Protein AF-A0A838ZNZ5-F1 (afdb_monomer_lite)

Secondary structure (DSSP, 8-state):
-------SS--SSS-----------STT-SSPSSEEEHHHHHHHHHHHHHHHHHTT--------TTS-TTSPPSSEEEEE-SSSEEEEEE-TTT-------S---HHHHHHHHHHHHHHHHT-EEEEHHHHHHHHHHTHHHHHHTTTSTT-S--EEEEESSSEEESSHHHHHHHHHHHTT---EEEEEPPHHHHHHHHTT--

Structure (mmCIF, N/CA/C/O backbone):
data_AF-A0A838ZNZ5-F1
#
_entry.id   AF-A0A838ZNZ5-F1
#
loop_
_atom_site.group_PDB
_atom_site.id
_atom_site.type_symbol
_atom_site.label_atom_id
_atom_site.label_alt_id
_atom_site.label_comp_id
_atom_site.label_asym_id
_atom_site.label_entity_id
_atom_site.label_seq_id
_atom_site.pdbx_PDB_ins_code
_atom_site.Cartn_x
_atom_site.Cartn_y
_atom_site.Cartn_z
_atom_site.occupancy
_atom_site.B_iso_or_equiv
_atom_site.auth_seq_id
_atom_site.auth_comp_id
_atom_site.auth_asym_id
_atom_site.auth_atom_id
_atom_site.pdbx_PDB_model_num
ATOM 1 N N . MET A 1 1 ? 36.586 -83.125 2.949 1.00 43.47 1 MET A N 1
ATOM 2 C CA . MET A 1 1 ? 37.459 -81.926 2.937 1.00 43.47 1 MET A CA 1
ATOM 3 C C . MET A 1 1 ? 36.991 -80.976 1.848 1.00 43.47 1 MET A C 1
ATOM 5 O O . MET A 1 1 ? 36.587 -81.455 0.801 1.00 43.47 1 MET A O 1
ATOM 9 N N . LYS A 1 2 ? 37.158 -79.673 2.108 1.00 38.00 2 LYS A N 1
ATOM 10 C CA . LYS A 1 2 ? 36.844 -78.477 1.300 1.00 38.00 2 LYS A CA 1
ATOM 11 C C . LYS A 1 2 ? 35.497 -77.804 1.603 1.00 38.00 2 LYS A C 1
ATOM 13 O O . LYS A 1 2 ? 34.422 -78.339 1.381 1.00 38.00 2 LYS A O 1
ATOM 18 N N . LYS A 1 3 ? 35.682 -76.616 2.189 1.00 49.19 3 LYS A N 1
ATOM 19 C CA . LYS A 1 3 ? 34.755 -75.519 2.468 1.00 49.19 3 LYS A CA 1
ATOM 20 C C . LYS A 1 3 ? 34.275 -74.874 1.157 1.00 49.19 3 LYS A C 1
ATOM 22 O O . LYS A 1 3 ? 34.843 -75.172 0.111 1.00 49.19 3 LYS A O 1
ATOM 27 N N . ILE A 1 4 ? 33.382 -73.891 1.320 1.00 55.28 4 ILE A N 1
ATOM 28 C CA . ILE A 1 4 ? 32.954 -72.789 0.426 1.00 55.28 4 ILE A CA 1
ATOM 29 C C . ILE A 1 4 ? 31.447 -72.941 0.160 1.00 55.28 4 ILE A C 1
ATOM 31 O O . ILE A 1 4 ? 31.016 -73.969 -0.330 1.00 55.28 4 ILE A O 1
ATOM 35 N N . GLY A 1 5 ? 30.579 -71.992 0.488 1.00 50.53 5 GLY A N 1
ATOM 36 C CA . GLY A 1 5 ? 30.805 -70.654 1.001 1.00 50.53 5 GLY A CA 1
ATOM 37 C C . GLY A 1 5 ? 29.469 -70.039 1.404 1.00 50.53 5 GLY A C 1
ATOM 38 O O . GLY A 1 5 ? 28.451 -70.223 0.748 1.00 50.53 5 GLY A O 1
ATOM 39 N N . ILE A 1 6 ? 29.531 -69.353 2.537 1.00 54.78 6 ILE A N 1
ATOM 40 C CA . ILE A 1 6 ? 28.653 -68.289 3.017 1.00 54.78 6 ILE A CA 1
ATOM 41 C C . ILE A 1 6 ? 28.112 -67.450 1.850 1.00 54.78 6 ILE A C 1
ATOM 43 O O . ILE A 1 6 ? 28.908 -67.050 1.010 1.00 54.78 6 ILE A O 1
ATOM 47 N N . LEU A 1 7 ? 26.810 -67.143 1.853 1.00 51.28 7 LEU A N 1
ATOM 48 C CA . LEU A 1 7 ? 26.233 -65.791 1.707 1.00 51.28 7 LEU A CA 1
ATOM 49 C C . LEU A 1 7 ? 24.768 -65.909 1.267 1.00 51.28 7 LEU A C 1
ATOM 51 O O . LEU A 1 7 ? 24.500 -65.990 0.081 1.00 51.28 7 LEU A O 1
ATOM 55 N N . PHE A 1 8 ? 23.820 -65.886 2.206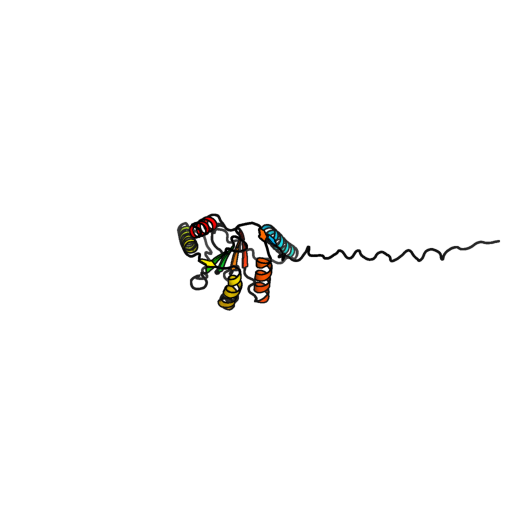 1.00 47.59 8 PHE A N 1
ATOM 56 C CA . PHE A 1 8 ? 22.449 -65.426 1.920 1.00 47.59 8 PHE A CA 1
ATOM 57 C C . PHE A 1 8 ? 21.722 -65.004 3.210 1.00 47.59 8 PHE A C 1
ATOM 59 O O . PHE A 1 8 ? 20.565 -65.333 3.438 1.00 47.59 8 PHE A O 1
ATOM 66 N N . PHE A 1 9 ? 22.421 -64.281 4.094 1.00 49.12 9 PHE A N 1
ATOM 67 C CA . PHE A 1 9 ? 21.831 -63.723 5.322 1.00 49.12 9 PHE A CA 1
ATOM 68 C C . PHE A 1 9 ? 22.155 -62.234 5.498 1.00 49.12 9 PHE A C 1
ATOM 70 O O . PHE A 1 9 ? 22.503 -61.763 6.575 1.00 49.12 9 PHE A O 1
ATOM 77 N N . GLY A 1 10 ? 22.066 -61.484 4.400 1.00 51.91 10 GLY A N 1
ATOM 78 C CA . GLY A 1 10 ? 22.351 -60.053 4.380 1.00 51.91 10 GLY A CA 1
ATOM 79 C C . GLY A 1 10 ? 21.658 -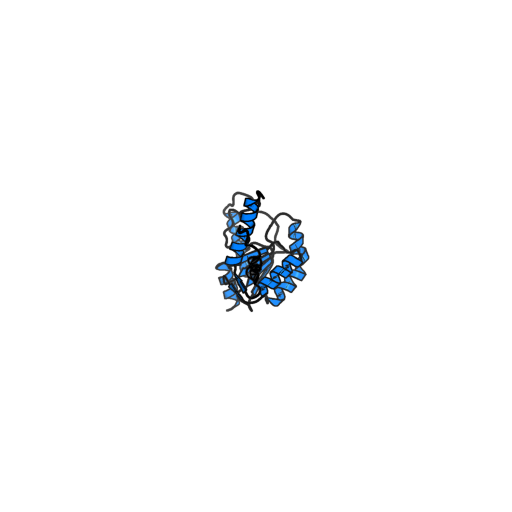59.355 3.220 1.00 51.91 10 GLY A C 1
ATOM 80 O O . GLY A 1 10 ? 22.320 -58.713 2.418 1.00 51.91 10 GLY A O 1
ATOM 81 N N . LEU A 1 11 ? 20.339 -59.526 3.091 1.00 50.16 11 LEU A N 1
ATOM 82 C CA . LEU A 1 11 ? 19.543 -58.778 2.113 1.00 50.16 11 LEU A CA 1
ATOM 83 C C . LEU A 1 11 ? 18.179 -58.337 2.675 1.00 50.16 11 LEU A C 1
ATOM 85 O O . LEU A 1 11 ? 17.177 -58.369 1.974 1.00 50.16 11 LEU A O 1
ATOM 89 N N . ILE A 1 12 ? 18.129 -57.945 3.955 1.00 53.66 12 ILE A N 1
ATOM 90 C CA . ILE A 1 12 ? 16.943 -57.310 4.574 1.00 53.66 12 ILE A CA 1
ATOM 91 C C . ILE A 1 12 ? 17.367 -56.087 5.410 1.00 53.66 12 ILE A C 1
ATOM 93 O O . ILE A 1 12 ? 16.885 -55.861 6.511 1.00 53.66 12 ILE A O 1
ATOM 97 N N . PHE A 1 13 ? 18.324 -55.299 4.914 1.00 50.09 13 PHE A N 1
ATOM 98 C CA . PHE A 1 13 ? 18.691 -54.013 5.533 1.00 50.09 13 PHE A CA 1
ATOM 99 C C . PHE A 1 13 ? 18.934 -52.895 4.515 1.00 50.09 13 PHE A C 1
ATOM 101 O O . PHE A 1 13 ? 19.604 -51.907 4.798 1.00 50.09 13 PHE A O 1
ATOM 108 N N . LEU A 1 14 ? 18.361 -53.027 3.321 1.00 47.03 14 LEU A N 1
ATOM 109 C CA . LEU A 1 14 ? 18.323 -51.950 2.344 1.00 47.03 14 LEU A CA 1
ATOM 110 C C . LEU A 1 14 ? 16.853 -51.624 2.102 1.00 47.03 14 LEU A C 1
ATOM 112 O O . LEU A 1 14 ? 16.110 -52.505 1.685 1.00 47.03 14 LEU A O 1
ATOM 116 N N . LEU A 1 15 ? 16.487 -50.361 2.352 1.00 50.59 15 LEU A N 1
ATOM 117 C CA . LEU A 1 15 ? 15.186 -49.713 2.094 1.00 50.59 15 LEU A CA 1
ATOM 118 C C . LEU A 1 15 ? 14.243 -49.494 3.297 1.00 50.59 15 LEU A C 1
ATOM 120 O O . LEU A 1 15 ? 13.029 -49.574 3.148 1.00 50.59 15 LEU A O 1
ATOM 124 N N . SER A 1 16 ? 14.767 -49.075 4.456 1.00 47.41 16 SER A N 1
ATOM 125 C CA . SER A 1 16 ? 13.993 -48.185 5.353 1.00 47.41 16 SER A CA 1
ATOM 126 C C . SER A 1 16 ? 14.576 -46.769 5.461 1.00 47.41 16 SER A C 1
ATOM 128 O O . SER A 1 16 ? 14.276 -46.038 6.403 1.00 47.41 16 SER A O 1
ATOM 130 N N . CYS A 1 17 ? 15.343 -46.329 4.459 1.00 47.72 17 CYS A N 1
ATOM 131 C CA . CYS A 1 17 ? 15.371 -44.905 4.138 1.00 47.72 17 CYS A CA 1
ATOM 132 C C . CYS A 1 17 ? 14.057 -44.583 3.427 1.00 47.72 17 CYS A C 1
ATOM 134 O O . CYS A 1 17 ? 14.028 -44.418 2.209 1.00 47.72 17 CYS A O 1
ATOM 136 N N . GLN A 1 18 ? 12.957 -44.508 4.182 1.00 53.22 18 GLN A N 1
ATOM 137 C CA . GLN A 1 18 ? 11.945 -43.554 3.768 1.00 53.22 18 GLN A CA 1
ATOM 138 C C . GLN A 1 18 ? 12.670 -42.207 3.763 1.00 53.22 18 GLN A C 1
ATOM 140 O O . GLN A 1 18 ? 13.319 -41.886 4.769 1.00 53.22 18 GLN A O 1
ATOM 145 N N . PRO A 1 19 ? 12.660 -41.441 2.658 1.00 44.56 19 PRO A N 1
ATOM 146 C CA . PRO A 1 19 ? 12.956 -40.033 2.798 1.00 44.56 19 PRO A CA 1
ATOM 147 C C . PRO A 1 19 ? 12.036 -39.574 3.920 1.00 44.56 19 PRO A C 1
ATOM 149 O O . PRO A 1 19 ? 10.831 -39.818 3.876 1.00 44.56 19 PRO A O 1
ATOM 152 N N . LYS A 1 20 ? 12.627 -39.019 4.978 1.00 43.28 20 LYS A N 1
ATOM 153 C CA . LYS A 1 20 ? 11.873 -38.180 5.891 1.00 43.28 20 LYS A CA 1
ATOM 154 C C . LYS A 1 20 ? 11.232 -37.188 4.934 1.00 43.28 20 LYS A C 1
ATOM 156 O O . LYS A 1 20 ? 11.967 -36.402 4.333 1.00 43.28 20 LYS A O 1
ATOM 161 N N . GLU A 1 21 ? 9.938 -37.340 4.653 1.00 40.84 21 GLU A N 1
ATOM 162 C CA . GLU A 1 21 ? 9.184 -36.272 4.031 1.00 40.84 21 GLU A CA 1
ATOM 163 C C . GLU A 1 21 ? 9.493 -35.113 4.957 1.00 40.84 21 GLU A C 1
ATOM 165 O O . GLU A 1 21 ? 9.133 -35.121 6.136 1.00 40.84 21 GLU A O 1
ATOM 170 N N . ALA A 1 22 ? 10.354 -34.211 4.479 1.00 38.22 22 ALA A N 1
ATOM 171 C CA . ALA A 1 22 ? 10.434 -32.904 5.062 1.00 38.22 22 ALA A CA 1
ATOM 172 C C . ALA A 1 22 ? 8.980 -32.485 5.031 1.00 38.22 22 ALA A C 1
ATOM 174 O O . ALA A 1 22 ? 8.397 -32.414 3.948 1.00 38.22 22 ALA A O 1
ATOM 175 N N . THR A 1 23 ? 8.371 -32.385 6.205 1.00 38.97 23 THR A N 1
ATOM 176 C CA . THR A 1 23 ? 7.084 -31.753 6.344 1.00 38.97 23 THR A CA 1
ATOM 177 C C . THR A 1 23 ? 7.283 -30.401 5.681 1.00 38.97 23 THR A C 1
ATOM 179 O O . THR A 1 23 ? 7.946 -29.512 6.209 1.00 38.97 23 THR A O 1
ATOM 182 N N . VAL A 1 24 ? 6.813 -30.286 4.437 1.00 40.84 24 VAL A N 1
ATOM 183 C CA . VAL A 1 24 ? 6.680 -29.031 3.702 1.00 40.84 24 VAL A CA 1
ATOM 184 C C . VAL A 1 24 ? 5.487 -28.325 4.348 1.00 40.84 24 VAL A C 1
ATOM 186 O O . VAL A 1 24 ? 4.489 -28.030 3.708 1.00 40.84 24 VAL A O 1
ATOM 189 N N . GLU A 1 25 ? 5.533 -28.181 5.668 1.00 41.16 25 GLU A N 1
ATOM 190 C CA . GLU A 1 25 ? 4.504 -27.567 6.480 1.00 41.16 25 GLU A CA 1
ATOM 191 C C . GLU A 1 25 ? 4.862 -26.083 6.532 1.00 41.16 25 GLU A C 1
ATOM 193 O O . GLU A 1 25 ? 5.754 -25.648 7.255 1.00 41.16 25 GLU A O 1
ATOM 198 N N . ASP A 1 26 ? 4.208 -25.328 5.651 1.00 42.53 26 ASP A N 1
ATOM 199 C CA . ASP A 1 26 ? 3.941 -23.888 5.746 1.00 42.53 26 ASP A CA 1
ATOM 200 C C . ASP A 1 26 ? 5.111 -22.885 5.771 1.00 42.53 26 ASP A C 1
ATOM 202 O O . ASP A 1 26 ? 4.876 -21.678 5.691 1.00 42.53 26 ASP A O 1
ATOM 206 N N . GLU A 1 27 ? 6.376 -23.309 5.777 1.00 42.09 27 GLU A N 1
ATOM 207 C CA . GLU A 1 27 ? 7.518 -22.377 5.853 1.00 42.09 27 GLU A CA 1
ATOM 208 C C . GLU A 1 27 ? 7.799 -21.552 4.578 1.00 42.09 27 GLU A C 1
ATOM 210 O O . GLU A 1 27 ? 8.634 -20.649 4.617 1.00 42.09 27 GLU A O 1
ATOM 215 N N . LYS A 1 28 ? 7.115 -21.802 3.451 1.00 53.56 28 LYS A N 1
ATOM 216 C CA . LYS A 1 28 ? 7.437 -21.157 2.155 1.00 53.56 28 LYS A CA 1
ATOM 217 C C . LYS A 1 28 ? 6.362 -20.273 1.529 1.00 53.56 28 LYS A C 1
ATOM 219 O O . LYS A 1 28 ? 6.663 -19.611 0.537 1.00 53.56 28 LYS A O 1
ATOM 224 N N . ASN A 1 29 ? 5.153 -20.215 2.077 1.00 64.56 29 ASN A N 1
ATOM 225 C CA . ASN A 1 29 ? 4.099 -19.389 1.489 1.00 64.56 29 ASN A CA 1
ATOM 226 C C . ASN A 1 29 ? 4.166 -17.984 2.087 1.00 64.56 29 ASN A C 1
ATOM 228 O O . ASN A 1 29 ? 3.619 -17.710 3.152 1.00 64.56 29 ASN A O 1
ATOM 232 N N . TYR A 1 30 ? 4.916 -17.115 1.413 1.00 69.12 30 TYR A N 1
ATOM 233 C CA . TYR A 1 30 ? 4.875 -15.680 1.642 1.00 69.12 30 TYR A CA 1
ATOM 234 C C . TYR A 1 30 ? 3.907 -15.043 0.628 1.00 69.12 30 TYR A C 1
ATOM 236 O O . TYR A 1 30 ? 4.048 -15.338 -0.561 1.00 69.12 30 TYR A O 1
ATOM 244 N N . PRO A 1 31 ? 2.968 -14.171 1.043 1.00 78.44 31 PRO A N 1
ATOM 245 C CA . PRO A 1 31 ? 2.694 -13.722 2.417 1.00 78.44 31 PRO A CA 1
ATOM 246 C C . PRO A 1 31 ? 2.065 -14.818 3.297 1.00 78.44 31 PRO A C 1
ATOM 248 O O . PRO A 1 31 ? 1.368 -15.693 2.794 1.00 78.44 31 PRO A O 1
ATOM 251 N N . ARG A 1 32 ? 2.280 -14.766 4.621 1.00 86.44 32 ARG A N 1
ATOM 252 C CA . ARG A 1 32 ? 1.659 -15.719 5.564 1.00 86.44 32 ARG A CA 1
ATOM 253 C C . ARG A 1 32 ? 0.189 -15.354 5.801 1.00 86.44 32 ARG A C 1
ATOM 255 O O . ARG A 1 32 ? -0.176 -14.182 5.786 1.00 86.44 32 ARG A O 1
ATOM 262 N N . LYS A 1 33 ? -0.654 -16.358 6.058 1.00 89.31 33 LYS A N 1
ATOM 263 C CA . LYS A 1 33 ? -2.107 -16.174 6.230 1.00 89.31 33 LYS A CA 1
ATOM 264 C C . LYS A 1 33 ? -2.516 -15.635 7.606 1.00 89.31 33 LYS A C 1
ATOM 266 O O . LYS A 1 33 ? -3.574 -15.037 7.732 1.00 89.31 33 LYS A O 1
ATOM 271 N N . ASP A 1 34 ? -1.733 -15.875 8.649 1.00 92.69 34 ASP A N 1
ATOM 272 C CA . ASP A 1 34 ? -2.053 -15.477 10.027 1.00 92.69 34 ASP A CA 1
ATOM 273 C C . ASP A 1 34 ? -1.499 -14.095 10.404 1.00 92.69 34 ASP A C 1
ATOM 275 O O . ASP A 1 34 ? -1.951 -13.489 11.378 1.00 92.69 34 ASP A O 1
ATOM 279 N N . ARG A 1 35 ? -0.499 -13.614 9.659 1.00 93.12 35 ARG A N 1
ATOM 280 C CA . ARG A 1 35 ? 0.153 -12.320 9.856 1.00 93.12 35 ARG A CA 1
ATOM 281 C C . ARG A 1 35 ? 0.919 -11.893 8.614 1.00 93.12 35 ARG A C 1
ATOM 283 O O . ARG A 1 35 ? 1.428 -12.718 7.865 1.00 93.12 35 ARG A O 1
ATOM 290 N N . PHE A 1 36 ? 1.136 -10.599 8.478 1.00 94.56 36 PHE A N 1
ATOM 291 C CA . PHE A 1 36 ? 2.032 -10.032 7.484 1.00 94.56 36 PHE A CA 1
ATOM 292 C C . PHE A 1 36 ? 3.158 -9.266 8.160 1.00 94.56 36 PHE A C 1
ATOM 294 O O . PHE A 1 36 ? 2.910 -8.545 9.121 1.00 94.56 36 PHE A O 1
ATOM 301 N N . ILE A 1 37 ? 4.387 -9.419 7.659 1.00 93.81 37 ILE A N 1
ATOM 302 C CA . ILE A 1 37 ? 5.571 -8.736 8.189 1.00 93.81 37 ILE A CA 1
ATOM 303 C C . ILE A 1 37 ? 6.280 -8.001 7.045 1.00 93.81 37 ILE A C 1
ATOM 305 O O . ILE A 1 37 ? 6.747 -8.638 6.095 1.00 93.81 37 ILE A O 1
ATOM 309 N N . VAL A 1 38 ? 6.374 -6.670 7.134 1.00 91.44 38 VAL A N 1
ATOM 310 C CA . VAL A 1 38 ? 6.959 -5.796 6.098 1.00 91.44 38 VAL A CA 1
ATOM 311 C C . VAL A 1 38 ? 8.448 -6.094 5.912 1.00 91.44 38 VAL A C 1
ATOM 313 O O . VAL A 1 38 ? 8.921 -6.232 4.786 1.00 91.44 38 VAL A O 1
ATOM 316 N N . SER A 1 39 ? 9.206 -6.258 6.995 1.00 90.56 39 SER A N 1
ATOM 317 C CA . SER A 1 39 ? 10.623 -6.626 6.914 1.00 90.56 39 SER A CA 1
ATOM 318 C C . SER A 1 39 ? 10.866 -8.020 6.306 1.00 90.56 39 SER A C 1
ATOM 320 O O . SER A 1 39 ? 11.874 -8.230 5.628 1.00 90.56 39 SER A O 1
ATOM 322 N N . GLU A 1 40 ? 9.952 -8.981 6.491 1.00 90.75 40 GLU A N 1
ATOM 323 C CA . GLU A 1 40 ? 9.990 -10.271 5.783 1.00 90.75 40 GLU A CA 1
ATOM 324 C C . GLU A 1 40 ? 9.664 -10.106 4.295 1.00 90.75 40 GLU A C 1
ATOM 326 O O . GLU A 1 40 ? 10.378 -10.685 3.478 1.00 90.75 40 GLU A O 1
ATOM 331 N N . ASN A 1 41 ? 8.686 -9.258 3.940 1.00 89.38 41 ASN A N 1
ATOM 332 C CA . ASN A 1 41 ? 8.362 -8.922 2.544 1.00 89.38 41 ASN A CA 1
ATOM 333 C C . ASN A 1 41 ? 9.600 -8.454 1.792 1.00 89.38 41 ASN A C 1
ATOM 335 O O . ASN A 1 41 ? 9.928 -8.951 0.720 1.00 89.38 41 ASN A O 1
ATOM 339 N N . ASN A 1 42 ? 10.294 -7.483 2.383 1.00 85.75 42 ASN A N 1
ATOM 340 C CA . ASN A 1 42 ? 11.424 -6.831 1.743 1.00 85.75 42 ASN A CA 1
ATOM 341 C C . ASN A 1 42 ? 12.568 -7.826 1.538 1.00 85.75 42 ASN A C 1
ATOM 343 O O . ASN A 1 42 ? 13.112 -7.907 0.443 1.00 85.75 42 ASN A O 1
ATOM 347 N N . ARG A 1 43 ? 12.857 -8.664 2.544 1.00 85.38 43 ARG A N 1
ATOM 348 C CA . ARG A 1 43 ? 13.848 -9.743 2.414 1.00 85.38 43 ARG A CA 1
ATOM 349 C C . ARG A 1 43 ? 13.465 -10.761 1.340 1.00 85.38 43 ARG A C 1
ATOM 351 O O . ARG A 1 43 ? 14.335 -11.223 0.604 1.00 85.38 43 ARG A O 1
ATOM 358 N N . TRP A 1 44 ? 12.184 -11.113 1.240 1.00 85.50 44 TRP A N 1
ATOM 359 C CA . TRP A 1 44 ? 11.687 -12.018 0.207 1.00 85.50 44 TRP A CA 1
ATOM 360 C C . TRP A 1 44 ? 11.835 -11.409 -1.196 1.00 85.50 44 TRP A C 1
ATOM 362 O O . TRP A 1 44 ? 12.417 -12.049 -2.073 1.00 85.50 44 TRP A O 1
ATOM 372 N N . LEU A 1 45 ? 11.429 -10.151 -1.391 1.00 81.50 45 LEU A N 1
ATOM 373 C CA . LEU A 1 45 ? 11.612 -9.419 -2.650 1.00 81.50 45 LEU A CA 1
ATOM 374 C C . LEU A 1 45 ? 13.093 -9.292 -3.035 1.00 81.50 45 LEU A C 1
ATOM 376 O O . LEU A 1 45 ? 13.452 -9.547 -4.186 1.00 81.50 45 LEU A O 1
ATOM 380 N N . ASP A 1 46 ? 13.963 -8.968 -2.077 1.00 79.94 46 ASP A N 1
ATOM 381 C CA . ASP A 1 46 ? 15.411 -8.903 -2.292 1.00 79.94 46 ASP A CA 1
ATOM 382 C C . ASP A 1 46 ? 15.975 -10.262 -2.722 1.00 79.94 46 ASP A C 1
ATOM 384 O O . ASP A 1 46 ? 16.814 -10.330 -3.621 1.00 79.94 46 ASP A O 1
ATOM 388 N N . SER A 1 47 ? 15.486 -11.363 -2.142 1.00 82.25 47 SER A N 1
ATOM 389 C CA . SER A 1 47 ? 15.912 -12.713 -2.526 1.00 82.25 47 SER A CA 1
ATOM 390 C C . SER A 1 47 ? 15.535 -13.060 -3.971 1.00 82.25 47 SER A C 1
ATOM 392 O O . SER A 1 47 ? 16.358 -13.613 -4.701 1.00 82.25 47 SER A O 1
ATOM 394 N N . ILE A 1 48 ? 14.336 -12.669 -4.419 1.00 80.88 48 ILE A N 1
ATOM 395 C CA . ILE A 1 48 ? 13.883 -12.857 -5.805 1.00 80.88 48 ILE A CA 1
ATOM 396 C C . ILE A 1 48 ? 14.747 -12.034 -6.754 1.00 80.88 48 ILE A C 1
ATOM 398 O O . ILE A 1 48 ? 15.204 -12.536 -7.782 1.00 80.88 48 ILE A O 1
ATOM 402 N N . LYS A 1 49 ? 14.991 -10.773 -6.393 1.00 79.06 49 LYS A N 1
ATOM 403 C CA . LYS A 1 49 ? 15.800 -9.848 -7.180 1.00 79.06 49 LYS A CA 1
ATOM 404 C C . LYS A 1 49 ? 17.228 -10.365 -7.351 1.00 79.06 49 LYS A C 1
ATOM 406 O O . LYS A 1 49 ? 17.735 -10.395 -8.469 1.00 79.06 49 LYS A O 1
ATOM 411 N N . ASN A 1 50 ? 17.854 -10.815 -6.267 1.00 79.50 50 ASN A N 1
ATOM 412 C CA . ASN A 1 50 ? 19.203 -11.378 -6.302 1.00 79.50 50 ASN A CA 1
ATOM 413 C C . ASN A 1 50 ? 19.250 -12.659 -7.146 1.00 79.50 50 ASN A C 1
ATOM 415 O O . ASN A 1 50 ? 20.102 -12.777 -8.018 1.00 79.50 50 ASN A O 1
ATOM 419 N N . ALA A 1 51 ? 18.273 -13.558 -6.992 1.00 82.31 51 ALA A N 1
ATOM 420 C CA . ALA A 1 51 ? 18.191 -14.771 -7.805 1.00 82.31 51 ALA A CA 1
ATOM 421 C C . ALA A 1 51 ? 17.999 -14.488 -9.309 1.00 82.31 51 ALA A C 1
ATOM 423 O O . ALA A 1 51 ? 18.411 -15.291 -10.148 1.00 82.31 51 ALA A O 1
ATOM 424 N N . ALA A 1 52 ? 17.355 -13.376 -9.670 1.00 79.94 52 ALA A N 1
ATOM 425 C CA . ALA A 1 52 ? 17.240 -12.935 -11.057 1.00 79.94 52 ALA A CA 1
ATOM 426 C C . ALA A 1 52 ? 18.565 -12.366 -11.591 1.00 79.94 52 ALA A C 1
ATOM 428 O O . ALA A 1 52 ? 18.968 -12.725 -12.700 1.00 79.94 52 ALA A O 1
ATOM 429 N N . PHE A 1 53 ? 19.274 -11.557 -10.795 1.00 78.06 53 PHE A N 1
ATOM 430 C CA . PHE A 1 53 ? 20.615 -11.075 -11.145 1.00 78.06 53 PHE A CA 1
ATOM 431 C C . PHE A 1 53 ? 21.612 -12.219 -11.332 1.00 78.06 53 PHE A C 1
ATOM 433 O O . PHE A 1 53 ? 22.356 -12.215 -12.311 1.00 78.06 53 PHE A O 1
ATOM 440 N N . ASP A 1 54 ? 21.574 -13.237 -10.471 1.00 80.94 54 ASP A N 1
ATOM 441 C CA . ASP A 1 54 ? 22.421 -14.432 -10.589 1.00 80.94 54 ASP A CA 1
ATOM 442 C C . ASP A 1 54 ? 22.173 -15.198 -11.901 1.00 80.94 54 ASP A C 1
ATOM 444 O O . ASP A 1 54 ? 23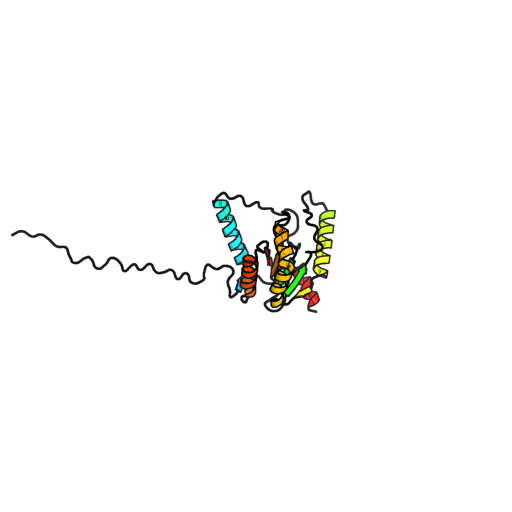.053 -15.893 -12.408 1.00 80.94 54 ASP A O 1
ATOM 448 N N . LYS A 1 55 ? 20.978 -15.052 -12.488 1.00 82.75 55 LYS A N 1
ATOM 449 C CA . LYS A 1 55 ? 20.603 -15.618 -13.794 1.00 82.75 55 LYS A CA 1
ATOM 450 C C . LYS A 1 55 ? 20.917 -14.692 -14.975 1.00 82.75 55 LYS A C 1
ATOM 452 O O . LYS A 1 55 ? 20.540 -15.010 -16.100 1.00 82.75 55 LYS A O 1
ATOM 457 N N . GLY A 1 56 ? 21.577 -13.559 -14.739 1.00 75.19 56 GLY A N 1
ATOM 458 C CA . GLY A 1 56 ? 21.907 -12.572 -15.767 1.00 75.19 56 GLY A CA 1
ATOM 459 C C . GLY A 1 56 ? 20.700 -11.795 -16.296 1.00 75.19 56 GLY A C 1
ATOM 460 O O . GLY A 1 56 ? 20.778 -11.222 -17.380 1.00 75.19 56 GLY A O 1
ATOM 461 N N . LEU A 1 57 ? 19.576 -11.780 -15.569 1.00 73.38 57 LEU A N 1
ATOM 462 C CA . LEU A 1 57 ? 18.429 -10.947 -15.919 1.00 73.38 57 LEU A CA 1
ATOM 463 C C . LEU A 1 57 ? 18.685 -9.525 -15.411 1.00 73.38 57 LEU A C 1
ATOM 465 O O . LEU A 1 57 ? 18.765 -9.295 -14.203 1.00 73.38 57 LEU A O 1
ATOM 469 N N . GLU A 1 58 ? 18.794 -8.563 -16.326 1.00 56.88 58 GLU A N 1
ATOM 470 C CA . GLU A 1 58 ? 18.810 -7.147 -15.964 1.00 56.88 58 GLU A CA 1
ATOM 471 C C . GLU A 1 58 ? 17.421 -6.741 -15.463 1.00 56.88 58 GLU A C 1
ATOM 473 O O . GLU A 1 58 ? 16.487 -6.526 -16.234 1.00 56.88 58 GLU A O 1
ATOM 478 N N . ILE A 1 59 ? 17.271 -6.634 -14.144 1.00 57.66 59 ILE A N 1
ATOM 479 C CA . ILE A 1 59 ? 16.150 -5.900 -13.567 1.00 57.66 59 ILE A CA 1
ATOM 480 C C . ILE A 1 59 ? 16.543 -4.427 -13.629 1.00 57.66 59 ILE A C 1
ATOM 482 O O . ILE A 1 59 ? 17.389 -3.990 -12.846 1.00 57.66 59 ILE A O 1
ATOM 486 N N . GLU A 1 60 ? 15.946 -3.668 -14.556 1.00 45.62 60 GLU A N 1
ATOM 487 C CA . GLU A 1 60 ? 16.089 -2.210 -14.598 1.00 45.62 60 GLU A CA 1
ATOM 488 C C . GLU A 1 60 ? 15.685 -1.634 -13.239 1.00 45.62 60 GLU A C 1
ATOM 490 O O . GLU A 1 60 ? 14.510 -1.472 -12.896 1.00 45.62 60 GLU A O 1
ATOM 495 N N . GLN A 1 61 ? 16.690 -1.318 -12.433 1.00 40.25 61 GLN A N 1
ATOM 496 C CA . GLN A 1 61 ? 16.491 -0.642 -11.177 1.00 40.25 61 GLN A CA 1
ATOM 497 C C . GLN A 1 61 ? 16.297 0.835 -11.511 1.00 40.25 61 GLN A C 1
ATOM 499 O O . GLN A 1 61 ? 17.246 1.619 -11.479 1.00 40.25 61 GLN A O 1
ATOM 504 N N . LYS A 1 62 ? 15.056 1.238 -11.813 1.00 36.81 62 LYS A N 1
ATOM 505 C CA . LYS A 1 62 ? 14.658 2.648 -11.715 1.00 36.81 62 LYS A CA 1
ATOM 506 C C . LYS A 1 62 ? 14.717 3.044 -10.241 1.00 36.81 62 LYS A C 1
ATOM 508 O O . LYS A 1 62 ? 13.710 3.150 -9.550 1.00 36.81 62 LYS A O 1
ATOM 513 N N . THR A 1 63 ? 15.931 3.217 -9.730 1.00 32.47 63 THR A N 1
ATOM 514 C CA . THR A 1 63 ? 16.158 4.001 -8.528 1.00 32.47 63 THR A CA 1
ATOM 515 C C . THR A 1 63 ? 15.693 5.401 -8.888 1.00 32.47 63 THR A C 1
ATOM 517 O O . THR A 1 63 ? 16.333 6.086 -9.681 1.00 32.47 63 THR A O 1
ATOM 520 N N . LEU A 1 64 ? 14.545 5.813 -8.351 1.00 34.78 64 LEU A N 1
ATOM 521 C CA . LEU A 1 64 ? 14.139 7.214 -8.321 1.00 34.78 64 LEU A CA 1
ATOM 522 C C . LEU A 1 64 ? 15.159 7.954 -7.440 1.00 34.78 64 LEU A C 1
ATOM 524 O O . LEU A 1 64 ? 14.922 8.220 -6.265 1.00 34.78 64 LEU A O 1
ATOM 528 N N . ARG A 1 65 ? 16.364 8.198 -7.968 1.00 32.38 65 ARG A N 1
ATOM 529 C CA . ARG A 1 65 ? 17.372 9.033 -7.319 1.00 32.38 65 ARG A CA 1
ATOM 530 C C . ARG A 1 65 ? 16.798 10.443 -7.261 1.00 32.38 65 ARG A C 1
ATOM 532 O O . ARG A 1 65 ? 16.748 11.120 -8.279 1.00 32.38 65 ARG A O 1
ATOM 539 N N . GLY A 1 66 ? 16.400 10.866 -6.064 1.00 36.00 66 GLY A N 1
ATOM 540 C CA . GLY A 1 66 ? 16.201 12.279 -5.754 1.00 36.00 66 GLY A CA 1
ATOM 541 C C . GLY A 1 66 ? 14.848 12.674 -5.163 1.00 36.00 66 GLY A C 1
ATOM 542 O O . GLY A 1 66 ? 14.716 13.816 -4.740 1.00 36.00 66 GLY A O 1
ATOM 543 N N . ILE A 1 67 ? 13.881 11.760 -5.042 1.00 42.03 67 ILE A N 1
ATOM 544 C CA . ILE A 1 67 ? 12.661 12.022 -4.264 1.00 42.03 67 ILE A CA 1
ATOM 545 C C . ILE A 1 67 ? 12.858 11.424 -2.857 1.00 42.03 67 ILE A C 1
ATOM 547 O O . ILE A 1 67 ? 13.118 10.224 -2.756 1.00 42.03 67 ILE A O 1
ATOM 551 N N . PRO A 1 68 ? 12.799 12.224 -1.773 1.00 48.59 68 PRO A N 1
ATOM 552 C CA . PRO A 1 68 ? 12.865 11.719 -0.400 1.00 48.59 68 PRO A CA 1
ATOM 553 C C . PRO A 1 68 ? 11.899 10.549 -0.147 1.00 48.59 68 PRO A C 1
ATOM 555 O O . PRO A 1 68 ? 10.800 10.516 -0.696 1.00 48.59 68 PRO A O 1
ATOM 558 N N . SER A 1 69 ? 12.281 9.595 0.708 1.00 55.06 69 SER A N 1
ATOM 559 C CA . SER A 1 69 ? 11.475 8.391 1.006 1.00 55.06 69 SER A CA 1
ATOM 560 C C . SER A 1 69 ? 10.083 8.681 1.570 1.00 55.06 69 SER A C 1
ATOM 562 O O . SER A 1 69 ? 9.239 7.790 1.630 1.00 55.06 69 SER A O 1
ATOM 564 N N . ASP A 1 70 ? 9.866 9.917 2.010 1.00 55.09 70 ASP A N 1
ATOM 565 C CA . ASP A 1 70 ? 8.655 10.363 2.686 1.00 55.09 70 ASP A CA 1
ATOM 566 C C . ASP A 1 70 ? 7.535 10.710 1.698 1.00 55.09 70 ASP A C 1
ATOM 568 O O . ASP A 1 70 ? 6.398 10.916 2.107 1.00 55.09 70 ASP A O 1
ATOM 572 N N . PHE A 1 71 ? 7.823 10.788 0.397 1.00 61.56 71 PHE A N 1
ATOM 573 C CA . PHE A 1 71 ? 6.808 11.082 -0.607 1.00 61.56 71 PHE A CA 1
ATOM 574 C C . PHE A 1 71 ? 5.986 9.836 -0.948 1.00 61.56 71 PHE A C 1
ATOM 576 O O . PHE A 1 71 ? 6.516 8.742 -1.145 1.00 61.56 71 PHE A O 1
ATOM 583 N N . VAL A 1 72 ? 4.665 10.008 -1.047 1.00 62.97 72 VAL A N 1
ATOM 584 C CA . VAL A 1 72 ? 3.762 8.941 -1.490 1.00 62.97 72 VAL A CA 1
ATOM 585 C C . VAL A 1 72 ? 4.110 8.525 -2.908 1.00 62.97 72 VAL A C 1
ATOM 587 O O . VAL A 1 72 ? 4.005 9.321 -3.841 1.00 62.97 72 VAL A O 1
ATOM 590 N N . SER A 1 73 ? 4.455 7.256 -3.076 1.00 62.44 73 SER A N 1
ATOM 591 C CA . SER A 1 73 ? 4.474 6.598 -4.375 1.00 62.44 73 SER A CA 1
ATOM 592 C C . SER A 1 73 ? 3.138 5.891 -4.617 1.00 62.44 73 SER A C 1
ATOM 594 O O . SER A 1 73 ? 2.542 5.328 -3.695 1.00 62.44 73 SER A O 1
ATOM 596 N N . GLY A 1 74 ? 2.661 5.924 -5.862 1.00 66.56 74 GLY A N 1
ATOM 597 C CA . GLY A 1 74 ? 1.420 5.269 -6.285 1.00 66.56 74 GLY A CA 1
ATOM 598 C C . GLY A 1 74 ? 0.244 6.218 -6.535 1.00 66.56 74 GLY A C 1
ATOM 599 O O . GLY A 1 74 ? 0.171 7.324 -5.998 1.00 66.56 74 GLY A O 1
ATOM 600 N N . LYS A 1 75 ? -0.687 5.763 -7.382 1.00 78.94 75 LYS A N 1
ATOM 601 C CA . LYS A 1 75 ? -1.954 6.450 -7.689 1.00 78.94 75 LYS A CA 1
ATOM 602 C C . LYS A 1 75 ? -3.008 6.178 -6.619 1.00 78.94 75 LYS A C 1
ATOM 604 O O . LYS A 1 75 ? -3.836 7.046 -6.355 1.00 78.94 75 LYS A O 1
ATOM 609 N N . PHE A 1 76 ? -2.939 5.005 -5.999 1.00 86.56 76 PHE A N 1
ATOM 610 C CA . PHE A 1 76 ? -3.787 4.563 -4.903 1.00 86.56 76 PHE A CA 1
ATOM 611 C C . PHE A 1 76 ? -2.915 4.293 -3.681 1.00 86.56 76 PHE A C 1
ATOM 613 O O . PHE A 1 76 ? -1.905 3.593 -3.774 1.00 86.56 76 PHE A O 1
ATOM 620 N N . HIS A 1 77 ? -3.292 4.853 -2.541 1.00 90.25 77 HIS A N 1
ATOM 621 C CA . HIS A 1 77 ? -2.532 4.747 -1.308 1.00 90.25 77 HIS A CA 1
ATOM 622 C C . HIS A 1 77 ? -3.454 4.342 -0.165 1.00 90.25 77 HIS A C 1
ATOM 624 O O . HIS A 1 77 ? -4.460 5.008 0.060 1.00 90.25 77 HIS A O 1
ATOM 630 N N . PHE A 1 78 ? -3.106 3.270 0.542 1.00 94.06 78 PHE A N 1
ATOM 631 C CA . PHE A 1 78 ? -3.807 2.782 1.724 1.00 94.06 78 PHE A CA 1
ATOM 632 C C . PHE A 1 78 ? -2.859 2.823 2.918 1.00 94.06 78 PHE A C 1
ATOM 634 O O . PHE A 1 78 ? -1.803 2.190 2.892 1.00 94.06 78 PHE A O 1
ATOM 641 N N . ILE A 1 79 ? -3.244 3.547 3.962 1.00 94.38 79 ILE A N 1
ATOM 642 C CA . ILE A 1 79 ? -2.565 3.572 5.256 1.00 94.38 79 ILE A CA 1
ATOM 643 C C . ILE A 1 79 ? -3.330 2.614 6.167 1.00 94.38 79 ILE A C 1
ATOM 645 O O . ILE A 1 79 ? -4.527 2.787 6.360 1.00 94.38 79 ILE A O 1
ATOM 649 N N . ILE A 1 80 ? -2.664 1.604 6.713 1.00 95.62 80 ILE A N 1
ATOM 650 C CA . ILE A 1 80 ? -3.267 0.598 7.591 1.00 95.62 80 ILE A CA 1
ATOM 651 C C . ILE A 1 80 ? -2.655 0.767 8.977 1.00 95.62 80 ILE A C 1
ATOM 653 O O . ILE A 1 80 ? -1.442 0.597 9.146 1.00 95.62 80 ILE A O 1
ATOM 657 N N . LEU A 1 81 ? -3.481 1.125 9.956 1.00 94.56 81 LEU A N 1
ATOM 658 C CA . LEU A 1 81 ? -3.030 1.318 11.331 1.00 94.56 81 LEU A CA 1
ATOM 659 C C . LEU A 1 81 ? -2.990 -0.014 12.075 1.00 94.56 81 LEU A C 1
ATOM 661 O O . LEU A 1 81 ? -1.984 -0.327 12.717 1.00 94.56 81 LEU A O 1
ATOM 665 N N . ASP A 1 82 ? -4.044 -0.805 11.909 1.00 93.00 82 ASP A N 1
ATOM 666 C CA . ASP A 1 82 ? -4.221 -2.129 12.493 1.00 93.00 82 ASP A CA 1
ATOM 667 C C . ASP A 1 82 ? -5.299 -2.919 11.724 1.00 93.00 82 ASP A C 1
ATOM 669 O O . ASP A 1 82 ? -5.535 -2.682 10.536 1.00 93.00 82 ASP A O 1
ATOM 673 N N . GLU A 1 83 ? -5.882 -3.934 12.363 1.00 90.44 83 GLU A N 1
ATOM 674 C CA . GLU A 1 83 ? -6.888 -4.809 11.766 1.00 90.44 83 GLU A CA 1
ATOM 675 C C . GLU A 1 83 ? -8.274 -4.155 11.605 1.00 90.44 83 GLU A C 1
ATOM 677 O O . GLU A 1 83 ? -9.133 -4.726 10.924 1.00 90.44 83 GLU A O 1
ATOM 682 N N . GLU A 1 84 ? -8.498 -2.981 12.196 1.00 89.12 84 GLU A N 1
ATOM 683 C CA . GLU A 1 84 ? -9.783 -2.276 12.218 1.00 89.12 84 GLU A CA 1
ATOM 684 C C . GLU A 1 84 ? -9.712 -0.948 11.454 1.00 89.12 84 GLU A C 1
ATOM 686 O O . GLU A 1 84 ? -10.611 -0.647 10.657 1.00 89.12 84 GLU A O 1
ATOM 691 N N . ASP A 1 85 ? -8.614 -0.210 11.623 1.00 91.69 85 ASP A N 1
ATOM 692 C CA . ASP A 1 85 ? -8.473 1.159 11.146 1.00 91.69 85 ASP A CA 1
ATOM 693 C C . ASP A 1 85 ? -7.558 1.283 9.924 1.00 91.69 85 ASP A C 1
ATOM 695 O O . ASP A 1 85 ? -6.378 0.905 9.916 1.00 91.69 85 ASP A O 1
ATOM 699 N N . ALA A 1 86 ? -8.103 1.895 8.873 1.00 94.88 86 ALA A N 1
ATOM 700 C CA . ALA A 1 86 ? -7.359 2.252 7.680 1.00 94.88 86 ALA A CA 1
ATOM 701 C C . ALA A 1 86 ? -7.818 3.593 7.096 1.00 94.88 86 ALA A C 1
ATOM 703 O O . ALA A 1 86 ? -8.935 4.069 7.297 1.00 94.88 86 ALA A O 1
ATOM 704 N N . PHE A 1 87 ? -6.926 4.196 6.323 1.00 94.69 87 PHE A N 1
ATOM 705 C CA . PHE A 1 87 ? -7.160 5.407 5.556 1.00 94.69 87 PHE A CA 1
ATOM 706 C C . PHE A 1 87 ? -6.766 5.159 4.110 1.00 94.69 87 PHE A C 1
ATOM 708 O O . PHE A 1 87 ? -5.945 4.294 3.802 1.00 94.69 87 PHE A O 1
ATOM 715 N N . TYR A 1 88 ? -7.336 5.935 3.204 1.00 91.75 88 TYR A N 1
ATOM 716 C CA . TYR A 1 88 ? -6.969 5.891 1.806 1.00 91.75 88 TYR A CA 1
ATOM 717 C C . TYR A 1 88 ? -6.853 7.275 1.203 1.00 91.75 88 TYR A C 1
ATOM 719 O O . TYR A 1 88 ? -7.394 8.269 1.688 1.00 91.75 88 TYR A O 1
ATOM 727 N N . TYR A 1 89 ? -6.163 7.297 0.077 1.00 87.06 89 TYR A N 1
ATOM 728 C CA . TYR A 1 89 ? -6.088 8.428 -0.807 1.00 87.06 89 TYR A CA 1
ATOM 729 C C . TYR A 1 89 ? -5.919 7.951 -2.250 1.00 87.06 89 TYR A C 1
ATOM 731 O O . TYR A 1 89 ? -5.227 6.965 -2.517 1.00 87.06 89 TYR A O 1
ATOM 739 N N . SER A 1 90 ? -6.530 8.661 -3.199 1.00 81.56 90 SER A N 1
ATOM 740 C CA . SER A 1 90 ? -6.397 8.355 -4.622 1.00 81.56 90 SER A CA 1
ATOM 741 C C . SER A 1 90 ? -6.175 9.607 -5.460 1.00 81.56 90 SER A C 1
ATOM 743 O O . SER A 1 90 ? -6.931 10.577 -5.393 1.00 81.56 90 SER A O 1
ATOM 745 N N . LYS A 1 91 ? -5.140 9.552 -6.301 1.00 73.81 91 LYS A N 1
ATOM 746 C CA . LYS A 1 91 ? -4.858 10.513 -7.376 1.00 73.81 91 LYS A CA 1
ATOM 747 C C . LYS A 1 91 ? -5.252 9.963 -8.742 1.00 73.81 91 LYS A C 1
ATOM 749 O O . LYS A 1 91 ? -4.907 10.595 -9.731 1.00 73.81 91 LYS A O 1
ATOM 754 N N . ALA A 1 92 ? -5.976 8.846 -8.845 1.00 67.06 92 ALA A N 1
ATOM 755 C CA . ALA A 1 92 ? -6.223 8.183 -10.131 1.00 67.06 92 ALA A CA 1
ATOM 756 C C . ALA A 1 92 ? -6.755 9.128 -11.229 1.00 67.06 92 ALA A C 1
ATOM 758 O O . ALA A 1 92 ? -6.303 9.080 -12.368 1.00 67.06 92 ALA A O 1
ATOM 759 N N . LYS A 1 93 ? -7.610 10.089 -10.851 1.00 58.75 93 LYS A N 1
ATOM 760 C CA . LYS A 1 93 ? 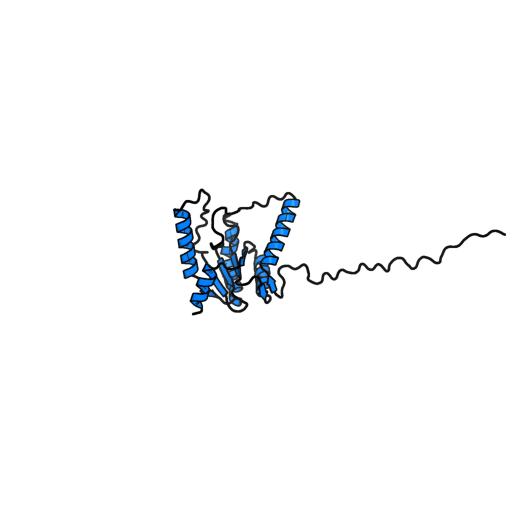-8.191 11.099 -11.757 1.00 58.75 93 LYS A CA 1
ATOM 761 C C . LYS A 1 93 ? -7.355 12.371 -11.951 1.00 58.75 93 LYS A C 1
ATOM 763 O O . LYS A 1 93 ? -7.721 13.224 -12.752 1.00 58.75 93 LYS A O 1
ATOM 768 N N . THR A 1 94 ? -6.294 12.560 -11.170 1.00 53.97 94 THR A N 1
ATOM 769 C CA . THR A 1 94 ? -5.544 13.828 -11.077 1.00 53.97 94 THR A CA 1
ATOM 770 C C . THR A 1 94 ? -4.031 13.667 -11.162 1.00 53.97 94 THR A C 1
ATOM 772 O O . THR A 1 94 ? -3.330 14.669 -11.065 1.00 53.97 94 THR A O 1
ATOM 775 N N . TYR A 1 95 ? -3.518 12.447 -11.332 1.00 53.88 95 TYR A N 1
ATOM 776 C CA . TYR A 1 95 ? -2.096 12.171 -11.498 1.00 53.88 95 TYR A CA 1
ATOM 777 C C . TYR A 1 95 ? -1.725 12.322 -12.976 1.00 53.88 95 TYR A C 1
ATOM 779 O O . TYR A 1 95 ? -2.004 11.411 -13.758 1.00 53.88 95 TYR A O 1
ATOM 787 N N . PRO A 1 96 ? -1.124 13.444 -13.412 1.00 51.62 96 PRO A N 1
ATOM 788 C CA . PRO A 1 96 ? -0.462 13.433 -14.698 1.00 51.62 96 PRO A CA 1
ATOM 789 C C . PRO A 1 96 ? 0.776 12.535 -14.530 1.00 51.62 96 PRO A C 1
ATOM 791 O O . PRO A 1 96 ? 1.556 12.739 -13.601 1.00 51.62 96 PRO A O 1
ATOM 794 N N . ASP A 1 97 ? 0.939 11.522 -15.386 1.00 49.88 97 ASP A N 1
ATOM 795 C CA . ASP A 1 97 ? 2.091 10.598 -15.395 1.00 49.88 97 ASP A CA 1
ATOM 796 C C . ASP A 1 97 ? 3.382 11.318 -15.857 1.00 49.88 97 ASP A C 1
ATOM 798 O O . ASP A 1 97 ? 4.086 10.886 -16.765 1.00 49.88 97 ASP A O 1
ATOM 802 N N . VAL A 1 98 ? 3.688 12.480 -15.274 1.00 41.78 98 VAL A N 1
ATOM 803 C CA . VAL A 1 98 ? 4.859 13.284 -15.616 1.00 41.78 98 VAL A CA 1
ATOM 804 C C . VAL A 1 98 ? 6.004 12.819 -14.738 1.00 41.78 98 VAL A C 1
ATOM 806 O O . VAL A 1 98 ? 6.091 13.145 -13.556 1.00 41.78 98 VAL A O 1
ATOM 809 N N . LEU A 1 99 ? 6.900 12.047 -15.341 1.00 45.16 99 LEU A N 1
ATOM 810 C CA . LEU A 1 99 ? 8.197 11.753 -14.760 1.00 45.16 99 LEU A CA 1
ATOM 811 C C . LEU A 1 99 ? 8.985 13.053 -14.558 1.00 45.16 99 LEU A C 1
ATOM 813 O O . LEU A 1 99 ? 9.315 13.750 -15.519 1.00 45.16 99 LEU A O 1
ATOM 817 N N . LEU A 1 100 ? 9.376 13.319 -13.314 1.00 44.50 100 LEU A N 1
ATOM 818 C CA . LEU A 1 100 ? 10.531 14.158 -13.015 1.00 44.50 100 LEU A CA 1
ATOM 819 C C . LEU A 1 100 ? 11.809 13.397 -13.400 1.00 44.50 100 LEU A C 1
ATOM 821 O O . LEU A 1 100 ? 12.484 12.807 -12.562 1.00 44.50 100 LEU A O 1
ATOM 825 N N . CYS A 1 101 ? 12.116 13.358 -14.696 1.00 44.06 101 CYS A N 1
ATOM 826 C CA . CYS A 1 101 ? 13.423 12.944 -15.201 1.00 44.06 101 CYS A CA 1
ATOM 827 C C . CYS A 1 101 ? 14.284 14.196 -15.402 1.00 44.06 101 CYS A C 1
ATOM 829 O O . CYS A 1 101 ? 14.032 14.955 -16.335 1.00 44.06 101 CYS A O 1
ATOM 831 N N . GLY A 1 102 ? 15.306 14.416 -14.573 1.00 48.00 102 GLY A N 1
ATOM 832 C CA . GLY A 1 102 ? 16.214 15.553 -14.743 1.00 48.00 102 GLY A CA 1
ATOM 833 C C . GLY A 1 102 ? 16.955 15.942 -13.469 1.00 48.00 102 GLY A C 1
ATOM 834 O O . GLY A 1 102 ? 16.844 15.276 -12.441 1.00 48.00 102 GLY A O 1
ATOM 835 N N . VAL A 1 103 ? 17.733 17.023 -13.547 1.00 50.56 103 VAL A N 1
ATOM 836 C CA . VAL A 1 103 ? 18.312 17.667 -12.362 1.00 50.56 103 VAL A CA 1
ATOM 837 C C . VAL A 1 103 ? 17.159 18.266 -11.565 1.00 50.56 103 VAL A C 1
ATOM 839 O O . VAL A 1 103 ? 16.529 19.206 -12.031 1.00 50.56 103 VAL A O 1
ATOM 842 N N . ILE A 1 104 ? 16.886 17.698 -10.392 1.00 62.72 104 ILE A N 1
ATOM 843 C CA . ILE A 1 104 ? 15.884 18.212 -9.458 1.00 62.72 104 ILE A CA 1
AT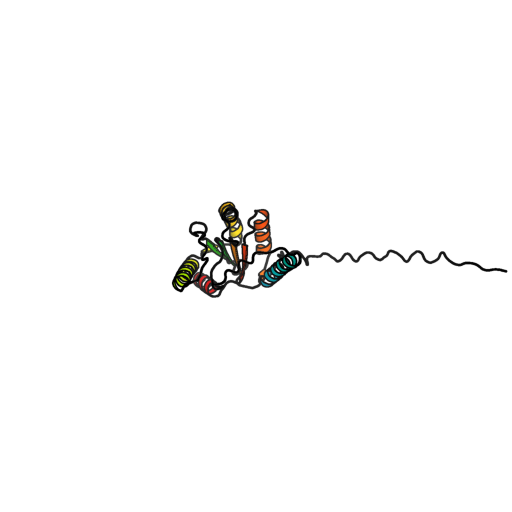OM 844 C C . ILE A 1 104 ? 16.380 19.560 -8.945 1.00 62.72 104 ILE A C 1
ATOM 846 O O . ILE A 1 104 ? 17.414 19.623 -8.272 1.00 62.72 104 ILE A O 1
ATOM 850 N N . ASP A 1 105 ? 15.660 20.627 -9.265 1.00 70.38 105 ASP A N 1
ATOM 851 C CA . ASP A 1 105 ? 15.909 21.936 -8.676 1.00 70.38 105 ASP A CA 1
ATOM 852 C C . ASP A 1 105 ? 15.028 22.169 -7.433 1.00 70.38 105 ASP A C 1
ATOM 854 O O . ASP A 1 105 ? 14.180 21.354 -7.057 1.00 70.38 105 ASP A O 1
ATOM 858 N N . ASN A 1 106 ? 15.242 23.290 -6.743 1.00 75.81 106 ASN A N 1
ATOM 859 C CA . ASN A 1 106 ? 14.467 23.615 -5.543 1.00 75.81 106 ASN A CA 1
ATOM 860 C C . ASN A 1 106 ? 12.964 23.784 -5.828 1.00 75.81 106 ASN A C 1
ATOM 862 O O . ASN A 1 106 ? 12.149 23.512 -4.947 1.00 75.81 106 ASN A O 1
ATOM 866 N N . SER A 1 107 ? 12.585 24.208 -7.036 1.00 76.44 107 SER A N 1
ATOM 867 C CA . SER A 1 107 ? 11.184 24.412 -7.409 1.00 76.44 107 SER A CA 1
ATOM 868 C C . SER A 1 107 ? 10.443 23.084 -7.584 1.00 76.44 107 SER A C 1
ATOM 870 O O . SER A 1 107 ? 9.285 22.961 -7.176 1.00 76.44 107 SER A O 1
ATOM 872 N N . ASP A 1 108 ? 11.129 22.053 -8.084 1.00 69.88 108 ASP A N 1
ATOM 873 C CA . ASP A 1 108 ? 10.600 20.692 -8.141 1.00 69.88 108 ASP A CA 1
ATOM 874 C C . ASP A 1 108 ? 10.355 20.138 -6.732 1.00 69.88 108 ASP A C 1
ATOM 876 O O . ASP A 1 108 ? 9.282 19.598 -6.458 1.00 69.88 108 ASP A O 1
ATOM 880 N N . ILE A 1 109 ? 11.298 20.344 -5.805 1.00 72.62 109 ILE A N 1
ATOM 881 C CA . ILE A 1 109 ? 11.159 19.927 -4.398 1.00 72.62 109 ILE A CA 1
ATOM 882 C C . ILE A 1 109 ? 9.971 20.627 -3.729 1.00 72.62 109 ILE A C 1
ATOM 884 O O . ILE A 1 109 ? 9.214 19.999 -2.984 1.00 72.62 109 ILE A O 1
ATOM 888 N N . GLU A 1 110 ? 9.786 21.924 -3.973 1.00 77.62 110 GLU A N 1
ATOM 889 C CA . GLU A 1 110 ? 8.648 22.675 -3.439 1.00 77.62 110 GLU A CA 1
ATOM 890 C C . GLU A 1 110 ? 7.313 22.192 -4.010 1.00 77.62 110 GLU A C 1
ATOM 892 O O . GLU A 1 110 ? 6.345 22.030 -3.256 1.00 77.62 110 GLU A O 1
ATOM 897 N N . ARG A 1 111 ? 7.251 21.907 -5.316 1.00 75.88 111 ARG A N 1
ATOM 898 C CA . ARG A 1 111 ? 6.056 21.342 -5.953 1.00 75.88 111 ARG A CA 1
ATOM 899 C C . ARG A 1 111 ? 5.713 19.978 -5.366 1.00 75.88 111 ARG A C 1
ATOM 901 O O . ARG A 1 111 ? 4.551 19.755 -5.018 1.00 75.88 111 ARG A O 1
ATOM 908 N N . GLU A 1 112 ? 6.701 19.102 -5.206 1.00 73.38 112 GLU A N 1
ATOM 909 C CA . GLU A 1 112 ? 6.506 17.799 -4.570 1.00 73.38 112 GLU A CA 1
ATOM 910 C C . GLU A 1 112 ? 6.019 17.964 -3.131 1.00 73.38 112 GLU A C 1
ATOM 912 O O . GLU A 1 112 ? 5.013 17.368 -2.748 1.00 73.38 112 GLU A O 1
ATOM 917 N N . ARG A 1 113 ? 6.635 18.852 -2.340 1.00 76.19 113 ARG A N 1
ATOM 918 C CA . ARG A 1 113 ? 6.194 19.144 -0.965 1.00 76.19 113 ARG A CA 1
ATOM 919 C C . ARG A 1 113 ? 4.742 19.617 -0.916 1.00 76.19 113 ARG A C 1
ATOM 921 O O . ARG A 1 113 ? 3.983 19.154 -0.070 1.00 76.19 113 ARG A O 1
ATOM 928 N N . LYS A 1 114 ? 4.328 20.499 -1.827 1.00 80.31 114 LYS A N 1
ATOM 929 C CA . LYS A 1 114 ? 2.938 20.971 -1.913 1.00 80.31 114 LYS A CA 1
ATOM 930 C C . LYS A 1 114 ? 1.975 19.844 -2.297 1.00 80.31 114 LYS A C 1
ATOM 932 O O . LYS A 1 114 ? 0.898 19.738 -1.717 1.00 80.31 114 LYS A O 1
ATOM 937 N N . SER A 1 115 ? 2.363 19.001 -3.253 1.00 77.88 115 SER A N 1
ATOM 938 C CA . SER A 1 115 ? 1.609 17.808 -3.666 1.00 77.88 115 SER A CA 1
ATOM 939 C C . SER A 1 115 ? 1.461 16.798 -2.526 1.00 77.88 115 SER A C 1
ATOM 941 O O . SER A 1 115 ? 0.414 16.162 -2.394 1.00 77.88 115 SER A O 1
ATOM 943 N N . PHE A 1 116 ? 2.496 16.671 -1.698 1.00 78.06 116 PHE A N 1
ATOM 944 C CA . PHE A 1 116 ? 2.514 15.814 -0.524 1.00 78.06 116 PHE A CA 1
ATOM 945 C C . PHE A 1 116 ? 1.639 16.355 0.605 1.00 78.06 116 PHE A C 1
ATOM 947 O O . PHE A 1 116 ? 0.802 15.621 1.111 1.00 78.06 116 PHE A O 1
ATOM 954 N N . ASN A 1 117 ? 1.736 17.643 0.938 1.00 82.81 117 ASN A N 1
ATOM 955 C CA . ASN A 1 117 ? 0.857 18.244 1.945 1.00 82.81 117 ASN A CA 1
ATOM 956 C C . ASN A 1 117 ? -0.616 18.144 1.525 1.00 82.81 117 ASN A C 1
ATOM 958 O O . ASN A 1 117 ? -1.441 17.684 2.301 1.00 82.81 117 ASN A O 1
ATOM 962 N N . LYS A 1 118 ? -0.931 18.438 0.254 1.00 82.94 118 LYS A N 1
ATOM 963 C CA . LYS A 1 118 ? -2.290 18.248 -0.276 1.00 82.94 118 LYS A CA 1
ATOM 964 C C . LYS A 1 118 ? -2.760 16.797 -0.151 1.00 82.94 118 LYS A C 1
ATOM 966 O O . LYS A 1 118 ? -3.946 16.563 0.053 1.00 82.94 118 LYS A O 1
ATOM 971 N N . TYR A 1 119 ? -1.856 15.834 -0.328 1.00 84.69 119 TYR A N 1
ATOM 972 C CA . TYR A 1 119 ? -2.152 14.427 -0.078 1.00 84.69 119 TYR A CA 1
ATOM 973 C C . TYR A 1 119 ? -2.535 14.194 1.388 1.00 84.69 119 TYR A C 1
ATOM 975 O O . TYR A 1 119 ? -3.601 13.633 1.619 1.00 84.69 119 TYR A O 1
ATOM 983 N N . LEU A 1 120 ? -1.708 14.644 2.337 1.00 85.19 120 LEU A N 1
ATOM 984 C CA . LEU A 1 120 ? -1.957 14.470 3.771 1.00 85.19 120 LEU A CA 1
ATOM 985 C C . LEU A 1 120 ? -3.311 15.062 4.172 1.00 85.19 120 LEU A C 1
ATOM 987 O O . LEU A 1 120 ? -4.088 14.399 4.846 1.00 85.19 120 LEU A O 1
ATOM 991 N N . ASP A 1 121 ? -3.640 16.249 3.660 1.00 85.69 121 ASP A N 1
ATOM 992 C CA . ASP A 1 121 ? -4.921 16.921 3.918 1.00 85.69 121 ASP A CA 1
ATOM 993 C C . ASP A 1 121 ? -6.132 16.170 3.324 1.00 85.69 121 ASP A C 1
ATOM 995 O O . ASP A 1 121 ? -7.276 16.425 3.695 1.00 85.69 121 ASP A O 1
ATOM 999 N N . SER A 1 122 ? -5.900 15.267 2.365 1.00 87.56 122 SER A N 1
ATOM 1000 C CA . SER A 1 122 ? -6.943 14.583 1.590 1.00 87.56 122 SER A CA 1
ATOM 1001 C C . SER A 1 122 ? -7.095 13.100 1.928 1.00 87.56 122 SER A C 1
ATOM 1003 O O . SER A 1 122 ? -7.873 12.419 1.256 1.00 87.56 122 SER A O 1
ATOM 1005 N N . ILE A 1 123 ? -6.353 12.567 2.902 1.00 90.12 123 ILE A N 1
ATOM 1006 C CA . ILE A 1 123 ? -6.559 11.187 3.360 1.00 90.12 123 ILE A CA 1
ATOM 1007 C C . ILE A 1 123 ? -7.962 11.053 3.949 1.00 90.12 123 ILE A C 1
ATOM 1009 O O . ILE A 1 123 ? -8.476 11.988 4.554 1.00 90.12 123 ILE A O 1
ATOM 1013 N N . GLN A 1 124 ? -8.608 9.915 3.735 1.00 92.00 124 GLN A N 1
ATOM 1014 C CA . GLN A 1 124 ? -9.973 9.663 4.194 1.00 92.00 124 GLN A CA 1
ATOM 1015 C C . GLN A 1 124 ? -10.047 8.297 4.878 1.00 92.00 124 GLN A C 1
ATOM 1017 O O . GLN A 1 124 ? -9.378 7.374 4.412 1.00 92.00 124 GLN A O 1
ATOM 1022 N N . PRO A 1 125 ? -10.862 8.120 5.930 1.00 94.06 125 PRO A N 1
ATOM 1023 C CA . PRO A 1 125 ? -11.071 6.809 6.535 1.00 94.06 125 PRO A CA 1
ATOM 1024 C C . PRO A 1 125 ? -11.645 5.794 5.535 1.00 94.06 125 PRO A C 1
ATOM 1026 O O . PRO A 1 125 ? -12.478 6.130 4.688 1.00 94.06 125 PRO A O 1
ATOM 1029 N N . ILE A 1 126 ? -11.230 4.535 5.653 1.00 94.31 126 ILE A N 1
ATOM 1030 C CA . ILE A 1 126 ? -11.794 3.389 4.935 1.00 94.31 126 ILE A CA 1
ATOM 1031 C C . ILE A 1 126 ? -11.744 2.157 5.834 1.00 94.31 126 ILE A C 1
ATOM 1033 O O . ILE A 1 126 ? -10.784 1.943 6.565 1.00 94.31 126 ILE A O 1
ATOM 1037 N N . LYS A 1 127 ? -12.755 1.294 5.756 1.00 91.94 127 LYS A N 1
ATOM 1038 C CA . LYS A 1 127 ? -12.683 -0.010 6.422 1.00 91.94 127 LYS A CA 1
ATOM 1039 C C . LYS A 1 127 ? -11.797 -0.950 5.619 1.00 91.94 127 LYS A C 1
ATOM 1041 O O . LYS A 1 127 ? -11.917 -0.994 4.393 1.00 91.94 127 LYS A O 1
ATOM 1046 N N . LEU A 1 128 ? -11.003 -1.794 6.281 1.00 90.50 128 LEU A N 1
ATOM 1047 C CA . LEU A 1 128 ? -10.208 -2.813 5.580 1.00 90.50 128 LEU A CA 1
ATOM 1048 C C . LEU A 1 128 ? -11.076 -3.699 4.666 1.00 90.50 128 LEU A C 1
ATOM 1050 O O . LEU A 1 128 ? -10.679 -4.023 3.547 1.00 90.50 128 LEU A O 1
ATOM 1054 N N . THR A 1 129 ? -12.304 -4.022 5.087 1.00 89.31 129 THR A N 1
ATOM 1055 C CA . THR A 1 129 ? -13.263 -4.807 4.288 1.00 89.31 129 THR A CA 1
ATOM 1056 C C . THR A 1 129 ? -13.659 -4.138 2.972 1.00 89.31 129 THR A C 1
ATOM 1058 O O . THR A 1 129 ? -13.997 -4.827 2.009 1.00 89.31 129 THR A O 1
ATOM 1061 N N . ASP A 1 130 ? -13.594 -2.809 2.911 1.00 94.19 130 ASP A N 1
ATOM 1062 C CA . ASP A 1 130 ? -14.018 -2.022 1.755 1.00 94.19 130 ASP A CA 1
ATOM 1063 C C . ASP A 1 130 ? -12.874 -1.806 0.755 1.00 94.19 130 ASP A C 1
ATOM 1065 O O . ASP A 1 130 ? -13.136 -1.520 -0.414 1.00 94.19 130 ASP A O 1
ATOM 1069 N N . ILE A 1 131 ? -11.613 -2.029 1.153 1.00 95.06 131 ILE A N 1
ATOM 1070 C CA . ILE A 1 131 ? -10.442 -1.900 0.267 1.00 95.06 131 ILE A CA 1
ATOM 1071 C C . ILE A 1 131 ? -10.583 -2.814 -0.954 1.00 95.06 131 ILE A C 1
ATOM 1073 O O . ILE A 1 131 ? -10.367 -2.381 -2.084 1.00 95.06 131 ILE A O 1
ATOM 1077 N N . ARG A 1 132 ? -11.013 -4.069 -0.769 1.00 94.44 132 ARG A N 1
ATOM 1078 C CA . ARG A 1 132 ? -11.217 -5.001 -1.891 1.00 94.44 132 ARG A CA 1
ATOM 1079 C C . ARG A 1 132 ? -12.274 -4.495 -2.876 1.00 94.44 132 ARG A C 1
ATOM 1081 O O . ARG A 1 132 ? -12.085 -4.594 -4.090 1.00 94.44 132 ARG A O 1
ATOM 1088 N N . LYS A 1 133 ? -13.382 -3.955 -2.360 1.00 94.75 133 LYS A N 1
ATOM 1089 C CA . LYS A 1 133 ? -14.440 -3.359 -3.184 1.00 94.75 133 LYS A CA 1
ATOM 1090 C C . LYS A 1 133 ? -13.891 -2.163 -3.960 1.00 94.75 133 LYS A C 1
ATOM 1092 O O . LYS A 1 133 ? -14.046 -2.117 -5.175 1.00 94.75 133 LYS A O 1
ATOM 1097 N N . TYR A 1 134 ? -13.168 -1.277 -3.281 1.00 93.25 134 TYR A N 1
ATOM 1098 C CA . TYR A 1 134 ? -12.529 -0.119 -3.893 1.00 93.25 134 TYR A CA 1
ATOM 1099 C C . TYR A 1 134 ? -11.572 -0.518 -5.030 1.00 93.25 134 TYR A C 1
ATOM 1101 O O . TYR A 1 134 ? -11.640 0.034 -6.126 1.00 93.25 134 TYR A O 1
ATOM 1109 N N . LEU A 1 135 ? -10.713 -1.519 -4.811 1.00 92.62 135 LEU A N 1
ATOM 1110 C CA . LEU A 1 135 ? -9.816 -2.043 -5.847 1.00 92.62 135 LEU A CA 1
ATOM 1111 C C . LEU A 1 135 ? -10.581 -2.635 -7.037 1.00 92.62 135 LEU A C 1
ATOM 1113 O O . LEU A 1 135 ? -10.153 -2.479 -8.174 1.00 92.62 135 LEU A O 1
ATOM 1117 N N . THR A 1 136 ? -11.717 -3.291 -6.789 1.00 93.69 136 THR A N 1
ATOM 1118 C CA . THR A 1 136 ? -12.574 -3.840 -7.851 1.00 93.69 136 THR A CA 1
ATOM 1119 C C . THR A 1 136 ? -13.164 -2.724 -8.713 1.00 93.69 136 THR A C 1
ATOM 1121 O O . THR A 1 136 ? -13.101 -2.794 -9.936 1.00 93.69 136 THR A O 1
ATOM 1124 N N . GLU A 1 137 ? -13.699 -1.678 -8.082 1.00 92.19 137 GLU A N 1
ATOM 1125 C CA . GLU A 1 137 ? -14.313 -0.532 -8.765 1.00 92.19 137 GLU A CA 1
ATOM 1126 C C . GLU A 1 137 ? -13.306 0.265 -9.607 1.00 92.19 137 GLU A C 1
ATOM 1128 O O . GLU A 1 137 ? -13.680 0.840 -10.624 1.00 92.19 137 GLU A O 1
ATOM 1133 N N . ASN A 1 138 ? -12.027 0.264 -9.215 1.00 88.38 138 ASN A N 1
ATOM 1134 C CA . ASN A 1 138 ? -10.952 0.987 -9.902 1.00 88.38 138 ASN A CA 1
ATOM 1135 C C . ASN A 1 138 ? -10.005 0.055 -10.683 1.00 88.38 138 ASN A C 1
ATOM 1137 O O . ASN A 1 138 ? -8.929 0.477 -11.112 1.00 88.38 138 ASN A O 1
ATOM 1141 N N . ARG A 1 139 ? -10.380 -1.219 -10.871 1.00 87.44 139 ARG A N 1
ATOM 1142 C CA . ARG A 1 139 ? -9.515 -2.263 -11.445 1.00 87.44 139 ARG A CA 1
ATOM 1143 C C . ARG A 1 139 ? -8.936 -1.863 -12.798 1.00 87.44 139 ARG A C 1
ATOM 1145 O O . ARG A 1 139 ? -7.743 -2.039 -13.035 1.00 87.44 139 ARG A O 1
ATOM 1152 N N . ASP A 1 140 ? -9.771 -1.327 -13.678 1.00 83.25 140 ASP A N 1
ATOM 1153 C CA . ASP A 1 140 ? -9.346 -0.989 -15.034 1.00 83.25 140 ASP A CA 1
ATOM 1154 C C . ASP A 1 140 ? -8.355 0.180 -15.033 1.00 83.25 140 ASP A C 1
ATOM 1156 O O . ASP A 1 140 ? -7.374 0.132 -15.763 1.00 83.25 140 ASP A O 1
ATOM 1160 N N . GLU A 1 141 ? -8.516 1.169 -14.148 1.00 78.94 141 GLU A N 1
ATOM 1161 C CA . GLU A 1 141 ? -7.552 2.268 -13.979 1.00 78.94 141 GLU A CA 1
ATOM 1162 C C . GLU A 1 141 ? -6.203 1.762 -13.434 1.00 78.94 141 GLU A C 1
ATOM 1164 O O . GLU A 1 141 ? -5.134 2.209 -13.858 1.00 78.94 141 GLU A O 1
ATOM 1169 N N . ILE A 1 142 ? -6.242 0.783 -12.523 1.00 79.62 142 ILE A N 1
ATOM 1170 C CA . ILE A 1 142 ? -5.057 0.141 -11.938 1.00 79.62 142 ILE A CA 1
ATOM 1171 C C . ILE A 1 142 ? -4.279 -0.652 -12.996 1.00 79.62 142 ILE A C 1
ATOM 1173 O O . ILE A 1 142 ? -3.047 -0.577 -13.045 1.00 79.62 142 ILE A O 1
ATOM 1177 N N . ILE A 1 143 ? -4.985 -1.420 -13.832 1.00 78.62 143 ILE A N 1
ATOM 1178 C CA . ILE A 1 143 ? -4.378 -2.282 -14.854 1.00 78.62 143 ILE A CA 1
ATOM 1179 C C . ILE A 1 143 ? -3.957 -1.472 -16.078 1.00 78.62 143 ILE A C 1
ATOM 1181 O O . ILE A 1 143 ? -2.854 -1.687 -16.573 1.00 78.62 143 ILE A O 1
ATOM 1185 N N . ALA A 1 144 ? -4.771 -0.519 -16.543 1.00 64.69 144 ALA A N 1
ATOM 1186 C CA . ALA A 1 144 ? -4.445 0.353 -17.674 1.00 64.69 144 ALA A CA 1
ATOM 1187 C C . ALA A 1 144 ? -3.203 1.214 -17.400 1.00 64.69 144 ALA A C 1
ATOM 1189 O O . ALA A 1 144 ? -2.454 1.536 -18.322 1.00 64.69 144 ALA A O 1
ATOM 1190 N N . GLY A 1 145 ? -2.894 1.492 -16.127 1.00 55.94 145 GLY A N 1
ATOM 1191 C CA . GLY A 1 145 ? -1.603 2.049 -15.720 1.00 55.94 145 GLY A CA 1
ATOM 1192 C C . GLY A 1 145 ? -0.377 1.228 -16.164 1.00 55.94 145 GLY A C 1
ATOM 1193 O O . GLY A 1 145 ? 0.728 1.755 -16.121 1.00 55.94 145 GLY A O 1
ATOM 1194 N N . LYS A 1 146 ? -0.535 -0.028 -16.619 1.00 49.41 146 LYS A N 1
ATOM 1195 C CA . LYS A 1 146 ? 0.527 -0.822 -17.271 1.00 49.41 146 LYS A CA 1
ATOM 1196 C C . LYS A 1 146 ? 0.775 -0.428 -18.732 1.00 49.41 146 LYS A C 1
ATOM 1198 O O . LYS A 1 146 ? 1.906 -0.558 -19.197 1.00 49.41 146 LYS A O 1
ATOM 1203 N N . GLU A 1 147 ? -0.247 0.020 -19.466 1.00 46.31 147 GLU A N 1
ATOM 1204 C CA . GLU A 1 147 ? -0.112 0.408 -20.882 1.00 46.31 147 GLU A CA 1
ATOM 1205 C C . GLU A 1 147 ? 0.649 1.732 -21.023 1.00 46.31 147 GLU A C 1
ATOM 1207 O O . GLU A 1 147 ? 1.513 1.888 -21.892 1.00 46.31 147 GLU A O 1
ATOM 1212 N N . TYR A 1 148 ? 0.422 2.654 -20.087 1.00 49.38 148 TYR A N 1
ATOM 1213 C CA . TYR A 1 148 ? 1.220 3.861 -19.920 1.00 49.38 148 TYR A CA 1
ATOM 1214 C C . TYR A 1 148 ? 2.470 3.518 -19.102 1.00 49.38 148 TYR A C 1
ATOM 1216 O O . TYR A 1 148 ? 2.462 3.633 -17.886 1.00 49.38 148 TYR A O 1
ATOM 1224 N N . ARG A 1 149 ? 3.532 3.056 -19.779 1.00 45.53 149 ARG A N 1
ATOM 1225 C CA . ARG A 1 149 ? 4.853 2.566 -19.294 1.00 45.53 149 ARG A CA 1
ATOM 1226 C C . ARG A 1 149 ? 5.633 3.428 -18.260 1.00 45.53 149 ARG A C 1
ATOM 1228 O O . ARG A 1 149 ? 6.863 3.492 -18.326 1.00 45.53 149 ARG A O 1
ATOM 1235 N N . GLN A 1 150 ? 4.996 4.161 -17.353 1.00 49.19 150 GLN A N 1
ATOM 1236 C CA . GLN A 1 150 ? 5.597 5.353 -16.749 1.00 49.19 150 GLN A CA 1
ATOM 1237 C C . GLN A 1 150 ? 5.549 5.425 -15.214 1.00 49.19 150 GLN A C 1
ATOM 1239 O O . GLN A 1 150 ? 6.327 6.200 -14.664 1.00 49.19 150 GLN A O 1
ATOM 1244 N N . SER A 1 151 ? 4.835 4.539 -14.503 1.00 51.53 151 SER A N 1
ATOM 1245 C CA . SER A 1 151 ? 5.105 4.283 -13.074 1.00 51.53 151 SER A CA 1
ATOM 1246 C C . SER A 1 151 ? 4.982 2.792 -12.728 1.00 51.53 151 SER A C 1
ATOM 1248 O O . SER A 1 151 ? 3.921 2.210 -12.939 1.00 51.53 151 SER A O 1
ATOM 1250 N N . PRO A 1 152 ? 6.035 2.147 -12.186 1.00 54.38 152 PRO A N 1
ATOM 1251 C CA . PRO A 1 152 ? 5.993 0.729 -11.821 1.00 54.38 152 PRO A CA 1
ATOM 1252 C C . PRO A 1 152 ? 5.147 0.441 -10.567 1.00 54.38 152 PRO A C 1
ATOM 1254 O O . PRO A 1 152 ? 4.868 -0.721 -10.285 1.00 54.38 152 PRO A O 1
ATOM 1257 N N . VAL A 1 153 ? 4.738 1.470 -9.815 1.00 61.44 153 VAL A N 1
ATOM 1258 C CA . VAL A 1 153 ? 3.939 1.336 -8.587 1.00 61.44 153 VAL A CA 1
ATOM 1259 C C . VAL A 1 153 ? 2.637 2.117 -8.752 1.00 61.44 153 VAL A C 1
ATOM 1261 O O . VAL A 1 153 ? 2.665 3.345 -8.851 1.00 61.44 153 VAL A O 1
ATOM 1264 N N . ASN A 1 154 ? 1.504 1.407 -8.762 1.00 75.94 154 ASN A N 1
ATOM 1265 C CA . ASN A 1 154 ? 0.159 1.985 -8.849 1.00 75.94 154 ASN A CA 1
ATOM 1266 C C . ASN A 1 154 ? -0.566 1.972 -7.503 1.00 75.94 154 ASN A C 1
ATOM 1268 O O . ASN A 1 154 ? -1.308 2.911 -7.218 1.00 75.94 154 ASN A O 1
ATOM 1272 N N . ILE A 1 155 ? -0.330 0.950 -6.678 1.00 85.62 155 ILE A N 1
ATOM 1273 C CA . ILE A 1 155 ? -0.968 0.779 -5.369 1.00 85.62 155 ILE A CA 1
ATOM 1274 C C . ILE A 1 155 ? 0.103 0.728 -4.282 1.00 85.62 155 ILE A C 1
ATOM 1276 O O . ILE A 1 155 ? 1.08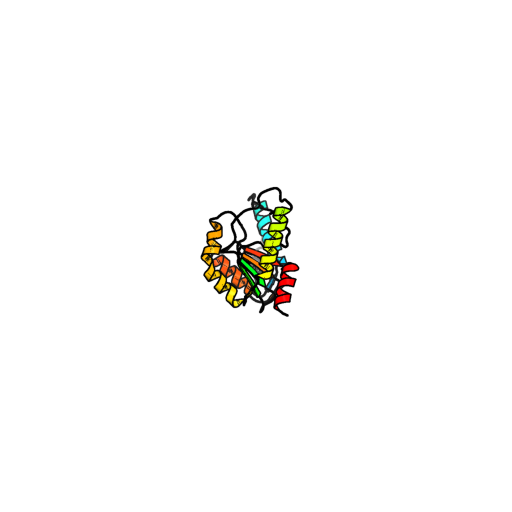3 0.001 -4.409 1.00 85.62 155 ILE A O 1
ATOM 1280 N N . THR A 1 156 ? -0.098 1.449 -3.188 1.00 89.19 156 THR A N 1
ATOM 1281 C CA . THR A 1 156 ? 0.785 1.374 -2.023 1.00 89.19 156 THR A CA 1
ATOM 1282 C C . THR A 1 156 ? -0.005 1.029 -0.773 1.00 89.19 156 THR A C 1
ATOM 1284 O O . THR A 1 156 ? -0.996 1.689 -0.476 1.00 89.19 156 THR A O 1
ATOM 1287 N N . PHE A 1 157 ? 0.483 0.044 -0.020 1.00 92.12 157 PHE A N 1
ATOM 1288 C CA . PHE A 1 157 ? 0.051 -0.254 1.344 1.00 92.12 157 PHE A CA 1
ATOM 1289 C C . PHE A 1 157 ? 1.126 0.217 2.325 1.00 92.12 157 PHE A C 1
ATOM 1291 O O . PHE A 1 157 ? 2.266 -0.253 2.289 1.00 92.12 157 PHE A O 1
ATOM 1298 N N . ALA A 1 158 ? 0.778 1.161 3.191 1.00 92.44 158 ALA A N 1
ATOM 1299 C CA . ALA A 1 158 ? 1.645 1.680 4.234 1.00 92.44 158 ALA A CA 1
ATOM 1300 C C . ALA A 1 158 ? 1.130 1.218 5.601 1.00 92.44 158 ALA A C 1
ATOM 1302 O O . ALA A 1 158 ? 0.059 1.625 6.033 1.00 92.44 158 ALA A O 1
ATOM 1303 N N . LEU A 1 159 ? 1.878 0.346 6.273 1.00 94.75 159 LEU A N 1
ATOM 1304 C CA . LEU A 1 159 ? 1.493 -0.235 7.560 1.00 94.75 159 LEU A CA 1
ATOM 1305 C C . LEU A 1 159 ? 2.122 0.556 8.712 1.00 94.75 159 LEU A C 1
ATOM 1307 O O . LEU A 1 159 ? 3.305 0.903 8.652 1.00 94.75 159 LEU A O 1
ATOM 1311 N N . LYS A 1 160 ? 1.361 0.828 9.777 1.00 95.06 160 LYS A N 1
ATOM 1312 C CA . LYS A 1 160 ? 1.880 1.510 10.976 1.00 95.06 160 LYS A CA 1
ATOM 1313 C C . LYS A 1 160 ? 3.010 0.729 11.634 1.00 95.06 160 LYS A C 1
ATOM 1315 O O . LYS A 1 160 ? 4.065 1.280 11.941 1.00 95.06 160 LYS A O 1
ATOM 1320 N N . ASN A 1 161 ? 2.794 -0.568 11.804 1.00 94.69 161 ASN A N 1
ATOM 1321 C CA . ASN A 1 161 ? 3.744 -1.478 12.423 1.00 94.69 161 ASN A CA 1
ATOM 1322 C C . ASN A 1 161 ? 4.433 -2.357 11.376 1.00 94.69 161 ASN A C 1
ATOM 1324 O O . ASN A 1 161 ? 3.937 -2.546 10.268 1.00 94.69 161 ASN A O 1
ATOM 1328 N N . ASP A 1 162 ? 5.577 -2.943 11.742 1.00 93.94 162 ASP A N 1
ATOM 1329 C CA . ASP A 1 162 ? 6.230 -3.938 10.879 1.00 93.94 162 ASP A CA 1
ATOM 1330 C C . ASP A 1 162 ? 5.363 -5.189 10.702 1.00 93.94 162 ASP A C 1
ATOM 1332 O O . ASP A 1 162 ? 5.490 -5.875 9.698 1.00 93.94 162 ASP A O 1
ATOM 1336 N N . THR A 1 163 ? 4.479 -5.478 11.662 1.00 95.56 163 THR A N 1
ATOM 1337 C CA . THR A 1 163 ? 3.558 -6.617 11.639 1.00 95.56 163 THR A CA 1
ATOM 1338 C C . THR A 1 163 ? 2.105 -6.148 11.601 1.00 95.56 163 THR A C 1
ATOM 1340 O O . THR A 1 163 ? 1.736 -5.267 12.374 1.00 95.56 163 THR A O 1
ATOM 1343 N N . LEU A 1 164 ? 1.284 -6.794 10.773 1.00 95.94 164 LEU A N 1
ATOM 1344 C CA . LEU A 1 164 ? -0.181 -6.744 10.812 1.00 95.94 164 LEU A CA 1
ATOM 1345 C C . LEU A 1 164 ? -0.706 -8.160 11.065 1.00 95.94 164 LEU A C 1
ATOM 1347 O O . LEU A 1 164 ? -0.251 -9.093 10.396 1.00 95.94 164 LEU A O 1
ATOM 1351 N N . LYS A 1 165 ? -1.617 -8.360 12.020 1.00 94.62 165 LYS A N 1
ATOM 1352 C CA . LYS A 1 165 ? -2.174 -9.694 12.280 1.00 94.62 165 LYS A CA 1
ATOM 1353 C C . LYS A 1 165 ? -3.348 -9.982 11.350 1.00 94.62 165 LYS A C 1
ATOM 1355 O O . LYS A 1 165 ? -3.941 -9.097 10.742 1.00 94.62 165 LYS A O 1
ATOM 1360 N N . GLY A 1 166 ? -3.697 -11.259 11.268 1.00 93.06 166 GLY A N 1
ATOM 1361 C CA . GLY A 1 166 ? -4.811 -11.730 10.463 1.00 93.06 166 GLY A CA 1
ATOM 1362 C C . GLY A 1 166 ? -4.462 -11.879 8.986 1.00 93.06 166 GLY A C 1
ATOM 1363 O O . GLY A 1 166 ? -3.335 -11.648 8.544 1.00 93.06 166 GLY A O 1
ATOM 1364 N N . SER A 1 167 ? -5.466 -12.299 8.220 1.00 93.12 167 SER A N 1
ATOM 1365 C CA . SER A 1 167 ? -5.293 -12.699 6.824 1.00 93.12 167 SER A CA 1
ATOM 1366 C C . SER A 1 167 ? -5.435 -11.569 5.824 1.00 93.12 167 SER A C 1
ATOM 1368 O O . SER A 1 167 ? -5.218 -11.805 4.641 1.00 93.12 167 SER A O 1
ATOM 1370 N N . PHE A 1 168 ? -5.753 -10.347 6.266 1.00 94.81 168 PHE A N 1
ATOM 1371 C CA . PHE A 1 168 ? -6.081 -9.244 5.365 1.00 94.81 168 PHE A CA 1
ATOM 1372 C C . PHE A 1 168 ? -5.039 -9.055 4.254 1.00 94.81 168 PHE A C 1
ATOM 1374 O O . PHE A 1 168 ? -5.393 -9.077 3.078 1.00 94.81 168 PHE A O 1
ATOM 1381 N N . MET A 1 169 ? -3.755 -8.926 4.610 1.00 94.94 169 MET A N 1
ATOM 1382 C CA . MET A 1 169 ? -2.699 -8.718 3.614 1.00 94.94 169 MET A CA 1
ATOM 1383 C C . MET A 1 169 ? -2.508 -9.936 2.708 1.00 94.94 169 MET A C 1
ATOM 1385 O O . MET A 1 169 ? -2.308 -9.777 1.512 1.00 94.94 169 MET A O 1
ATOM 1389 N N . HIS A 1 170 ? -2.595 -11.155 3.240 1.00 93.44 170 HIS A N 1
ATOM 1390 C CA . HIS A 1 170 ? -2.546 -12.359 2.411 1.00 93.44 170 HIS A CA 1
ATOM 1391 C C . HIS A 1 170 ? -3.693 -12.377 1.390 1.00 93.44 170 HIS A C 1
ATOM 1393 O O . HIS A 1 170 ? -3.474 -12.578 0.196 1.00 93.44 170 HIS A O 1
ATOM 1399 N N . ASP A 1 171 ? -4.911 -12.113 1.851 1.00 94.44 171 ASP A N 1
ATOM 1400 C CA . ASP A 1 171 ? -6.118 -12.197 1.038 1.00 94.44 171 ASP A CA 1
ATOM 1401 C C . ASP A 1 171 ? -6.180 -11.072 -0.002 1.00 94.44 171 ASP A C 1
ATOM 1403 O O . ASP A 1 171 ? -6.557 -11.324 -1.148 1.00 94.44 171 ASP A O 1
ATOM 1407 N N . ILE A 1 172 ? -5.777 -9.845 0.356 1.00 95.38 172 ILE A N 1
ATOM 1408 C CA . ILE A 1 172 ? -5.778 -8.708 -0.573 1.00 95.38 172 ILE A CA 1
ATOM 1409 C C . ILE A 1 172 ? -4.692 -8.848 -1.641 1.00 95.38 172 ILE A C 1
ATOM 1411 O O . ILE A 1 172 ? -4.955 -8.535 -2.798 1.00 95.38 172 ILE A O 1
ATOM 1415 N N . LEU A 1 173 ? -3.507 -9.363 -1.291 1.00 92.56 173 LEU A N 1
ATOM 1416 C CA . LEU A 1 173 ? -2.420 -9.565 -2.250 1.00 92.56 173 LEU A CA 1
ATOM 1417 C C . LEU A 1 173 ? -2.753 -10.682 -3.238 1.00 92.56 173 LEU A C 1
ATOM 1419 O O . LEU A 1 173 ? -2.621 -10.474 -4.441 1.00 92.56 173 LEU A O 1
ATOM 1423 N N . ASN A 1 174 ? -3.284 -11.812 -2.760 1.00 91.75 174 ASN A N 1
ATOM 1424 C CA . ASN A 1 174 ? -3.770 -12.872 -3.646 1.00 91.75 174 ASN A CA 1
ATOM 1425 C C . ASN A 1 174 ? -4.890 -12.361 -4.558 1.00 91.75 174 ASN A C 1
ATOM 1427 O O . ASN A 1 174 ? -4.838 -12.553 -5.768 1.00 91.75 174 ASN A O 1
ATOM 1431 N N . PHE A 1 175 ? -5.862 -11.629 -4.002 1.00 94.19 175 PHE A N 1
ATOM 1432 C CA . PHE A 1 175 ? -6.915 -11.005 -4.799 1.00 94.19 175 PHE A CA 1
ATOM 1433 C C . PHE A 1 175 ? -6.349 -10.082 -5.887 1.00 94.19 175 PHE A C 1
ATOM 1435 O O . PHE A 1 175 ? -6.839 -10.100 -7.016 1.00 94.19 175 PHE A O 1
ATOM 1442 N N . MET A 1 176 ? -5.340 -9.271 -5.568 1.00 90.94 176 MET A N 1
ATOM 1443 C CA . MET A 1 176 ? -4.712 -8.366 -6.527 1.00 90.94 176 MET A CA 1
ATOM 1444 C C . MET A 1 176 ? -3.989 -9.109 -7.647 1.00 90.94 176 MET A C 1
ATOM 1446 O O . MET A 1 176 ? -4.225 -8.795 -8.816 1.00 90.94 176 MET A O 1
ATOM 1450 N N . GLU A 1 177 ? -3.169 -10.103 -7.310 1.00 88.56 177 GLU A N 1
ATOM 1451 C CA . GLU A 1 177 ? -2.448 -10.935 -8.279 1.00 88.56 177 GLU A CA 1
ATOM 1452 C C . GLU A 1 177 ? -3.412 -11.707 -9.192 1.00 88.56 177 GLU A C 1
ATOM 1454 O O . GLU A 1 177 ? -3.298 -11.623 -10.417 1.00 88.56 177 GLU A O 1
ATOM 1459 N N . ASP A 1 178 ? -4.447 -12.339 -8.628 1.00 91.19 178 ASP A N 1
ATOM 1460 C CA . ASP A 1 178 ? -5.487 -13.061 -9.380 1.00 91.19 178 ASP A CA 1
ATOM 1461 C C . ASP A 1 178 ? -6.244 -12.155 -10.363 1.00 91.19 178 ASP A C 1
ATOM 1463 O O . ASP A 1 178 ? -6.802 -12.612 -11.363 1.00 91.19 178 ASP A O 1
ATOM 1467 N N . ASN A 1 179 ? -6.272 -10.850 -10.091 1.00 88.88 179 ASN A N 1
ATOM 1468 C CA . ASN A 1 179 ? -6.952 -9.860 -10.917 1.00 88.88 179 ASN A CA 1
ATOM 1469 C C . ASN A 1 179 ? -6.005 -9.059 -11.820 1.00 88.88 179 ASN A C 1
ATOM 1471 O O . ASN A 1 179 ? -6.484 -8.181 -12.542 1.00 88.88 179 ASN A O 1
ATOM 1475 N N . GLY A 1 180 ? -4.704 -9.371 -11.842 1.00 84.25 180 GLY A N 1
ATOM 1476 C CA . GLY A 1 180 ? -3.703 -8.736 -12.706 1.00 84.25 180 GLY A CA 1
ATOM 1477 C C . GLY A 1 180 ? -3.169 -7.387 -12.203 1.00 84.25 180 GLY A C 1
ATOM 1478 O O . GLY A 1 180 ? -2.509 -6.665 -12.966 1.00 84.25 180 GLY A O 1
ATOM 1479 N N . MET A 1 181 ? -3.430 -7.042 -10.938 1.00 86.31 181 MET A N 1
ATOM 1480 C CA . MET A 1 181 ? -3.039 -5.797 -10.263 1.00 86.31 181 MET A CA 1
ATOM 1481 C C . MET A 1 181 ? -1.646 -5.885 -9.608 1.00 86.31 181 MET A C 1
ATOM 1483 O O . MET A 1 181 ? -1.472 -5.553 -8.443 1.00 86.31 181 MET A O 1
ATOM 1487 N N . ASN A 1 182 ? -0.633 -6.296 -10.369 1.00 80.44 182 ASN A N 1
ATOM 1488 C CA . ASN A 1 182 ? 0.683 -6.708 -9.841 1.00 80.44 182 ASN A CA 1
ATOM 1489 C C . ASN A 1 182 ? 1.663 -5.536 -9.590 1.00 80.44 182 ASN A C 1
ATOM 1491 O O . ASN A 1 182 ? 2.852 -5.741 -9.366 1.00 80.44 182 ASN A O 1
ATOM 1495 N N . ALA A 1 183 ? 1.202 -4.290 -9.728 1.00 78.94 183 ALA A N 1
ATOM 1496 C CA . ALA A 1 183 ? 2.026 -3.085 -9.609 1.00 78.94 183 ALA A CA 1
ATOM 1497 C C . ALA A 1 183 ? 1.790 -2.416 -8.251 1.00 78.94 183 ALA A C 1
ATOM 1499 O O . ALA A 1 183 ? 1.093 -1.397 -8.161 1.00 78.94 183 ALA A O 1
ATOM 1500 N N . TYR A 1 184 ? 2.347 -3.002 -7.191 1.00 84.00 184 TYR A N 1
ATOM 1501 C CA . TYR A 1 184 ? 2.169 -2.502 -5.832 1.00 84.00 184 TYR A CA 1
ATOM 1502 C C . TYR A 1 184 ? 3.455 -2.443 -5.010 1.00 84.00 184 TYR A C 1
ATOM 1504 O O . TYR A 1 184 ? 4.445 -3.112 -5.293 1.00 84.00 184 TYR A O 1
ATOM 1512 N N . MET A 1 185 ? 3.415 -1.628 -3.959 1.00 85.12 185 MET A N 1
ATOM 1513 C CA . MET A 1 185 ? 4.467 -1.502 -2.960 1.00 85.12 185 MET A CA 1
ATOM 1514 C C . MET A 1 185 ? 3.876 -1.654 -1.563 1.00 85.12 185 MET A C 1
ATOM 1516 O O . MET A 1 185 ? 2.788 -1.159 -1.274 1.00 85.12 185 MET A O 1
ATOM 1520 N N . ILE A 1 186 ? 4.621 -2.308 -0.678 1.00 89.06 186 ILE A N 1
ATOM 1521 C CA . ILE A 1 186 ? 4.265 -2.432 0.733 1.00 89.06 186 ILE A CA 1
ATOM 1522 C C . ILE A 1 186 ? 5.410 -1.848 1.547 1.00 89.06 186 ILE A C 1
ATOM 1524 O O . ILE A 1 186 ? 6.570 -2.207 1.343 1.00 89.06 186 ILE A O 1
ATOM 1528 N N . ARG A 1 187 ? 5.098 -0.924 2.451 1.00 90.19 187 ARG A N 1
ATOM 1529 C CA . ARG A 1 187 ? 6.085 -0.257 3.303 1.00 90.19 187 ARG A CA 1
ATOM 1530 C C . ARG A 1 187 ? 5.512 0.037 4.679 1.00 90.19 187 ARG A C 1
ATOM 1532 O O . ARG A 1 187 ? 4.332 -0.175 4.930 1.00 90.19 187 ARG A O 1
ATOM 1539 N N . ARG A 1 188 ? 6.353 0.581 5.556 1.00 91.00 188 ARG A N 1
ATOM 1540 C CA . ARG A 1 188 ? 5.877 1.235 6.776 1.00 91.00 188 ARG A CA 1
ATOM 1541 C C . ARG A 1 188 ? 5.430 2.665 6.473 1.00 91.00 188 ARG A C 1
ATOM 1543 O O . ARG A 1 188 ? 5.959 3.282 5.540 1.00 91.00 188 ARG A O 1
ATOM 1550 N N . ILE A 1 189 ? 4.463 3.173 7.231 1.00 90.31 189 ILE A N 1
ATOM 1551 C CA . ILE A 1 189 ? 4.076 4.592 7.186 1.00 90.31 189 ILE A CA 1
ATOM 1552 C C . ILE A 1 189 ? 5.278 5.474 7.537 1.00 90.31 189 ILE A C 1
ATOM 1554 O O . ILE A 1 189 ? 6.164 5.055 8.288 1.00 90.31 189 ILE A O 1
ATOM 1558 N N . ASN A 1 190 ? 5.324 6.684 6.987 1.00 87.88 190 ASN A N 1
ATOM 1559 C CA . ASN A 1 190 ? 6.285 7.693 7.430 1.00 87.88 190 ASN A CA 1
ATOM 1560 C C . ASN A 1 190 ? 5.683 8.574 8.539 1.00 87.88 190 ASN A C 1
ATOM 1562 O O . ASN A 1 190 ? 4.475 8.564 8.765 1.00 87.88 190 ASN A O 1
ATOM 1566 N N . ASN A 1 191 ? 6.525 9.352 9.222 1.00 88.81 191 ASN A N 1
ATOM 1567 C CA . ASN A 1 191 ? 6.087 10.161 10.365 1.00 88.81 191 ASN A CA 1
ATOM 1568 C C . ASN A 1 191 ? 5.007 11.186 9.997 1.00 88.81 191 ASN A C 1
ATOM 1570 O O . ASN A 1 191 ? 4.092 11.402 10.776 1.00 88.81 191 ASN A O 1
ATOM 1574 N N . LYS A 1 192 ? 5.072 11.786 8.805 1.00 88.25 192 LYS A N 1
ATOM 1575 C CA . LYS A 1 192 ? 4.090 12.797 8.392 1.00 88.25 192 LYS A CA 1
ATOM 1576 C C . LYS A 1 192 ? 2.726 12.185 8.084 1.00 88.25 192 LYS A C 1
ATOM 1578 O O . LYS A 1 192 ? 1.704 12.811 8.328 1.00 88.25 192 LYS A O 1
ATOM 1583 N N . GLU A 1 193 ? 2.707 10.967 7.548 1.00 89.88 193 GLU A N 1
ATOM 1584 C CA . GLU A 1 193 ? 1.474 10.191 7.385 1.00 89.88 193 GLU A CA 1
ATOM 1585 C C . GLU A 1 193 ? 0.877 9.812 8.732 1.00 89.88 193 GLU A C 1
ATOM 1587 O O . GLU A 1 193 ? -0.332 9.934 8.895 1.00 89.88 193 GLU A O 1
ATOM 1592 N N . LEU A 1 194 ? 1.720 9.395 9.685 1.00 91.12 194 LEU A N 1
ATOM 1593 C CA . LEU A 1 194 ? 1.300 9.089 11.051 1.00 91.12 194 LEU A CA 1
ATOM 1594 C C . LEU A 1 194 ? 0.676 10.317 11.733 1.00 91.12 194 LEU A C 1
ATOM 1596 O O . LEU A 1 194 ? -0.434 10.227 12.239 1.00 91.12 194 LEU A O 1
ATOM 1600 N N . GLU A 1 195 ? 1.342 11.471 11.666 1.00 90.38 195 GLU A N 1
ATOM 1601 C CA . GLU A 1 195 ? 0.815 12.737 12.192 1.00 90.38 195 GLU A CA 1
ATOM 1602 C C . GLU A 1 195 ? -0.540 13.090 11.553 1.00 90.38 195 GLU A C 1
ATOM 1604 O O . GLU A 1 195 ? -1.471 13.507 12.238 1.00 90.38 195 GLU A O 1
ATOM 1609 N N . ALA A 1 196 ? -0.683 12.895 10.239 1.00 89.62 196 ALA A N 1
ATOM 1610 C CA . ALA A 1 196 ? -1.923 13.212 9.539 1.00 89.62 196 ALA A CA 1
ATOM 1611 C C . ALA A 1 196 ? -3.101 12.317 9.966 1.00 89.62 196 ALA A C 1
ATOM 1613 O O . ALA A 1 196 ? -4.204 12.831 10.128 1.00 89.62 196 ALA A O 1
ATOM 1614 N N . VAL A 1 197 ? -2.895 11.010 10.168 1.00 91.12 197 VAL A N 1
ATOM 1615 C CA . VAL A 1 197 ? -3.969 10.100 10.626 1.00 91.12 197 VAL A CA 1
ATOM 1616 C C . VAL A 1 197 ? -4.304 10.266 12.108 1.00 91.12 197 VAL A C 1
ATOM 1618 O O . VAL A 1 197 ? -5.458 10.083 12.493 1.00 91.12 197 VAL A O 1
ATOM 1621 N N . GLU A 1 198 ? -3.330 10.636 12.941 1.00 88.12 198 GLU A N 1
ATOM 1622 C CA . GLU A 1 198 ? -3.564 10.904 14.365 1.00 88.12 198 GLU A CA 1
ATOM 1623 C C . GLU A 1 198 ? -4.465 12.133 14.541 1.00 88.12 198 GLU A C 1
ATOM 1625 O O . GLU A 1 198 ? -5.434 12.062 15.289 1.00 88.12 198 GLU A O 1
ATOM 1630 N N . ASN A 1 199 ? -4.270 13.183 13.735 1.00 82.06 199 ASN A N 1
ATOM 1631 C CA . ASN A 1 199 ? -5.141 14.368 13.727 1.00 82.06 199 ASN A CA 1
ATOM 1632 C C . ASN A 1 199 ? -6.598 14.085 13.303 1.00 82.06 199 ASN A C 1
ATOM 1634 O O . ASN A 1 199 ? -7.475 14.900 13.566 1.00 82.06 199 ASN A O 1
ATOM 1638 N N . TYR A 1 200 ? -6.868 12.974 12.608 1.00 76.06 200 TYR A N 1
ATOM 1639 C CA . TYR A 1 200 ? -8.233 12.543 12.264 1.00 76.06 200 TYR A CA 1
ATOM 1640 C C . TYR A 1 200 ? -8.929 11.787 13.404 1.00 76.06 200 TYR A C 1
ATOM 1642 O O . TYR A 1 200 ? -10.139 11.571 13.340 1.00 76.06 200 TYR A O 1
ATOM 1650 N N . SER A 1 201 ? -8.158 11.332 14.392 1.00 63.38 201 SER A N 1
ATOM 1651 C CA . SER A 1 201 ? -8.621 10.492 15.500 1.00 63.38 201 SER A CA 1
ATOM 1652 C C . SER A 1 201 ? -8.861 11.290 16.794 1.00 63.38 201 SER A C 1
ATOM 1654 O O . SER A 1 201 ? -9.319 10.707 17.778 1.00 63.38 201 SER A O 1
ATOM 1656 N N . GLU A 1 202 ? -8.552 12.594 16.792 1.00 56.78 202 GLU A N 1
ATOM 1657 C CA . GLU A 1 202 ? -8.852 13.573 17.855 1.00 56.78 202 GLU A CA 1
ATOM 1658 C C . GLU A 1 202 ? -10.205 14.271 17.631 1.00 56.78 202 GLU A C 1
ATOM 1660 O O . GLU A 1 202 ? -10.922 14.484 18.638 1.00 56.78 202 GLU A O 1
#

Organism: NCBI:txid2745851

Radius of gyration: 25.54 Å; chains: 1; bounding box: 52×106×39 Å

Sequence (202 aa):
MKKIGILFFGLIFLLSCQPKEATVEDEKNYPRKDRFIVSENNRWLDSIKNAAFDKGLEIEQKTLRGIPSDFVSGKFHFIILDEEDAFYYSKAKTYPDVLLCGVIDNSDIERERKSFNKYLDSIQPIKLTDIRKYLTENRDEIIAGKEYRQSPVNITFALKNDTLKGSFMHDILNFMEDNGMNAYMIRRINNKELEAVENYSE

pLDDT: mean 73.89, std 19.29, range [32.38, 95.94]

Foldseek 3Di:
DDDDDDDDPPDPPPPPPPPPPPPPPQPPDPPHAFKGFQVVVVVVVVVVVVVCVVVVHDPPPPPVPPDPPQADDAQKEKEAAAQWWIKIDGCLVPDDLDDPDDDDDPVNVVVSVVVRVVRLVGIGIDTLVCVLVVCVVCVCSLQVVVVVVRGLAHYEYAYQDSMYGHRSVVVSCVSCVVSNNPRHYYYHHDPSSVVSVVVVVD